Protein AF-A0A6P6K2C7-F1 (afdb_monomer_lite)

Organism: Carassius auratus (NCBI:txid7957)

Foldseek 3Di:
DDKDKFWWWKAWPVRFTWAWDDPDPADIFTFGHPDPDDGGTWIWMFDQDPVGTWTFTWDQDPQKTWTFFADPVQFTHIDIHHHPPDDDPPNDDQRRIWDWADPPDDHQFTWTARSVDGLWTWDQPVPGRTIGIHNDGDRTIHIGTPPPPPPDDDDDDDDDDDDDDDDDDDDDDDDDDDDDDDDDDDDDDDDDDDDDDDDDDDDDDDDDDD

InterPro domains:
  IPR008996 Cytokine IL1/FGF [SSF50353] (9-137)

pLDDT: mean 72.02, std 23.05, range [29.41, 95.44]

Secondary structure (DSSP, 8-state):
-EEEEEEEEEEETTSPEEEEEESSSS-EEEEEE--SS-PPPEEEEEEEETTEEEEEEEEEETTEEEEEEE-TTS-EEEEEE-TTPPP-TTS--GGG-EEE--SSSSTT-B-EEESSSTT-EEEEETTTTEEEEES-----EEEEETTS-----S----S------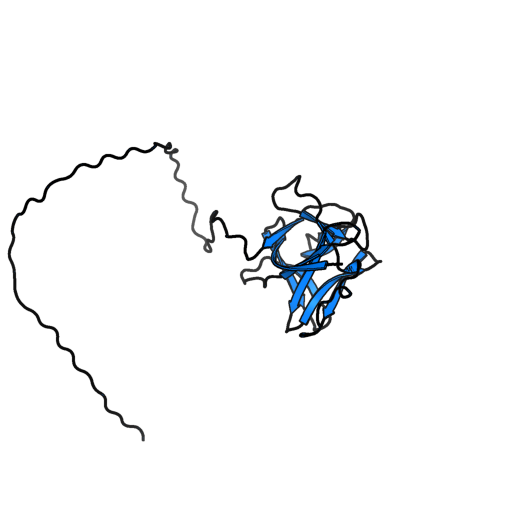---------------------------------------------

Radius of gyration: 29.38 Å; chains: 1; bounding box: 61×67×80 Å

Sequence (210 aa):
MTFYFKWAYLSTTDQKYLSLQSKTSKNHQLVATNTQDPTPPVKVYHIKHEVGECLAFGFEVKRKQVFPVVTPDEEVTFKVLEQGEPITKGTFDETFLFKQGEKKIFGDYLSLESVAIPKRYLCVKKREFNMIITEEQTPEFKICYSDEKKVEEGQFLCGPAKIQENETIPFRKISSRRRKLKRRCSCYEGLVALRKPLRYYNRKTQRMKM

Structure (mmCIF, N/CA/C/O backbone):
data_AF-A0A6P6K2C7-F1
#
_entry.id   AF-A0A6P6K2C7-F1
#
loop_
_atom_site.group_PDB
_atom_site.id
_atom_site.type_symbol
_atom_site.label_atom_id
_atom_site.label_alt_id
_atom_site.label_comp_id
_atom_site.label_asym_id
_atom_site.label_entity_id
_atom_site.label_seq_id
_atom_site.pdbx_PDB_ins_code
_atom_site.Cartn_x
_atom_site.Cartn_y
_atom_site.Cartn_z
_atom_site.occupancy
_atom_site.B_iso_or_equiv
_atom_site.auth_seq_id
_atom_site.auth_comp_id
_atom_site.auth_asym_id
_atom_site.auth_atom_id
_atom_site.pdbx_PDB_model_num
ATOM 1 N N . MET A 1 1 ? -14.473 -8.360 -5.979 1.00 72.62 1 MET A N 1
ATOM 2 C CA . MET A 1 1 ? -13.264 -8.173 -5.150 1.00 72.62 1 MET A CA 1
ATOM 3 C C . MET A 1 1 ? -13.256 -9.127 -3.955 1.00 72.62 1 MET A C 1
ATOM 5 O O . MET A 1 1 ? -14.271 -9.259 -3.274 1.00 72.62 1 MET A O 1
ATOM 9 N N . THR A 1 2 ? -12.146 -9.821 -3.716 1.00 85.31 2 THR A N 1
ATOM 10 C CA . THR A 1 2 ? -11.902 -10.656 -2.521 1.00 85.31 2 THR A CA 1
ATOM 11 C C . THR A 1 2 ? -10.556 -10.270 -1.936 1.00 85.31 2 THR A C 1
ATOM 13 O O . THR A 1 2 ? -9.633 -10.009 -2.709 1.00 85.31 2 THR A O 1
ATOM 16 N N . PHE A 1 3 ? -10.431 -10.270 -0.612 1.00 90.69 3 PHE A N 1
ATOM 17 C CA . PHE A 1 3 ? -9.173 -9.940 0.041 1.00 90.69 3 PHE A CA 1
ATOM 18 C C . PHE A 1 3 ? -8.952 -10.756 1.311 1.00 90.69 3 PHE A C 1
ATOM 20 O O . PHE A 1 3 ? -9.897 -11.254 1.922 1.00 90.69 3 PHE A O 1
ATOM 27 N N . TYR A 1 4 ? -7.689 -10.864 1.700 1.00 92.75 4 TYR A N 1
ATOM 28 C CA . TYR A 1 4 ? -7.247 -11.299 3.021 1.00 92.75 4 TYR A CA 1
ATOM 29 C C . TYR A 1 4 ? -6.108 -10.378 3.461 1.00 92.75 4 TYR A C 1
ATOM 31 O O . TYR A 1 4 ? -5.563 -9.644 2.638 1.00 92.75 4 TYR A O 1
ATOM 39 N N . PHE A 1 5 ? -5.730 -10.402 4.736 1.00 92.94 5 PHE A N 1
ATOM 40 C CA . PHE A 1 5 ? -4.567 -9.649 5.198 1.00 92.94 5 PHE A CA 1
ATOM 41 C C . PHE A 1 5 ? -3.588 -10.527 5.961 1.00 92.94 5 PHE A C 1
ATOM 43 O O . PHE A 1 5 ? -3.966 -11.550 6.534 1.00 92.94 5 PHE A O 1
ATOM 50 N N . LYS A 1 6 ? -2.327 -10.100 5.960 1.00 94.62 6 LYS A N 1
ATOM 51 C CA . LYS A 1 6 ? -1.257 -10.647 6.793 1.00 94.62 6 LYS A CA 1
ATOM 52 C C . LYS A 1 6 ? -0.521 -9.513 7.485 1.00 94.62 6 LYS A C 1
ATOM 54 O O . LYS A 1 6 ? -0.477 -8.393 6.978 1.00 94.62 6 LYS A O 1
ATOM 59 N N . TRP A 1 7 ? 0.059 -9.808 8.637 1.00 93.94 7 TRP A N 1
ATOM 60 C CA . TRP A 1 7 ? 0.968 -8.883 9.297 1.00 93.94 7 TRP A CA 1
ATOM 61 C C . TRP A 1 7 ? 2.350 -8.990 8.662 1.00 93.94 7 TRP A C 1
ATOM 63 O O . TRP A 1 7 ? 2.842 -10.091 8.404 1.00 93.94 7 TRP A O 1
ATOM 73 N N . ALA A 1 8 ? 2.970 -7.848 8.394 1.00 92.81 8 ALA A N 1
ATOM 74 C CA . ALA A 1 8 ? 4.304 -7.799 7.822 1.00 92.81 8 ALA A CA 1
ATOM 75 C C . ALA A 1 8 ? 5.087 -6.582 8.306 1.00 92.81 8 ALA A C 1
ATOM 77 O O . ALA A 1 8 ? 4.520 -5.570 8.715 1.00 92.81 8 ALA A O 1
ATOM 78 N N . TYR A 1 9 ? 6.404 -6.673 8.198 1.00 91.06 9 TYR A N 1
ATOM 79 C CA . TYR A 1 9 ? 7.299 -5.532 8.290 1.00 91.06 9 TYR A CA 1
ATOM 80 C C . TYR A 1 9 ? 7.657 -5.080 6.880 1.00 91.06 9 TYR A C 1
ATOM 82 O O . TYR A 1 9 ? 7.981 -5.901 6.022 1.00 91.06 9 TYR A O 1
ATOM 90 N N . LEU A 1 10 ? 7.591 -3.774 6.650 1.00 89.75 10 LEU A N 1
ATOM 91 C CA . LEU A 1 10 ? 7.986 -3.160 5.391 1.00 89.75 10 LEU A CA 1
ATOM 92 C C . LEU A 1 10 ? 9.340 -2.493 5.600 1.00 89.75 10 LEU A C 1
ATOM 94 O O . LEU A 1 10 ? 9.449 -1.600 6.441 1.00 89.75 10 LEU A O 1
ATOM 98 N N . SER A 1 11 ? 10.353 -2.917 4.852 1.00 89.50 11 SER A N 1
ATOM 99 C CA . SER A 1 11 ? 11.692 -2.325 4.904 1.00 89.50 11 SER A CA 1
ATOM 100 C C . SER A 1 11 ? 12.138 -1.809 3.544 1.00 89.50 11 SER A C 1
ATOM 102 O O . SER A 1 11 ? 11.702 -2.328 2.521 1.00 89.50 11 SER A O 1
ATOM 104 N N . THR A 1 12 ? 13.032 -0.828 3.521 1.00 89.44 12 THR A N 1
ATOM 105 C CA . THR A 1 12 ? 13.645 -0.303 2.300 1.00 89.44 12 THR A CA 1
ATOM 106 C C . THR A 1 12 ? 14.977 -0.995 1.990 1.00 89.44 12 THR A C 1
ATOM 108 O O . THR A 1 12 ? 15.513 -1.735 2.823 1.00 89.44 12 THR A O 1
ATOM 111 N N . THR A 1 13 ? 15.554 -0.744 0.812 1.00 86.69 13 THR A N 1
ATOM 112 C CA . THR A 1 13 ? 16.911 -1.201 0.437 1.00 86.69 13 THR A CA 1
ATOM 113 C C . THR A 1 13 ? 17.986 -0.748 1.420 1.00 86.69 13 THR A C 1
ATOM 115 O O . THR A 1 13 ? 18.934 -1.483 1.681 1.00 86.69 13 THR A O 1
ATOM 118 N N . ASP A 1 14 ? 17.789 0.412 2.045 1.00 85.38 14 ASP A N 1
ATOM 119 C CA . ASP A 1 14 ? 18.689 0.983 3.053 1.00 85.38 14 ASP A CA 1
ATOM 120 C C . ASP A 1 14 ? 18.444 0.411 4.465 1.00 85.38 14 ASP A C 1
ATOM 122 O O . ASP A 1 14 ? 18.874 0.999 5.457 1.00 85.38 14 ASP A O 1
ATOM 126 N N . GLN A 1 15 ? 17.710 -0.705 4.571 1.00 84.94 15 GLN A N 1
ATOM 127 C CA . GLN A 1 15 ? 17.357 -1.392 5.822 1.00 84.94 15 GLN A CA 1
ATOM 128 C C . GLN A 1 15 ? 16.554 -0.532 6.813 1.00 84.94 15 GLN A C 1
ATOM 130 O O . GLN A 1 15 ? 16.537 -0.800 8.014 1.00 84.94 15 GLN A O 1
ATOM 135 N N . LYS A 1 16 ? 15.854 0.493 6.319 1.00 87.75 16 LYS A N 1
ATOM 136 C CA . LYS A 1 16 ? 14.947 1.315 7.131 1.00 87.75 16 LYS A CA 1
ATOM 137 C C . LYS A 1 16 ? 13.556 0.723 7.105 1.00 87.75 16 LYS A C 1
ATOM 139 O O . LYS A 1 16 ? 13.136 0.210 6.074 1.00 87.75 16 LYS A O 1
ATOM 144 N N . TYR A 1 17 ? 12.822 0.836 8.200 1.00 89.06 17 TYR A N 1
ATOM 145 C CA . TYR A 1 17 ? 11.446 0.362 8.258 1.00 89.06 17 TYR A CA 1
ATOM 146 C C . TYR A 1 17 ? 10.473 1.493 7.950 1.00 89.06 17 TYR A C 1
ATOM 148 O O . TYR A 1 17 ? 10.684 2.647 8.332 1.00 89.06 17 TYR A O 1
ATOM 156 N N . LEU A 1 18 ? 9.394 1.165 7.245 1.00 88.00 18 LEU A N 1
ATOM 157 C CA . LEU A 1 18 ? 8.317 2.111 7.003 1.00 88.00 18 LEU A CA 1
ATOM 158 C C . LEU A 1 18 ? 7.489 2.234 8.274 1.00 88.00 18 LEU A C 1
ATOM 160 O O . LEU A 1 18 ? 7.017 1.247 8.838 1.00 88.00 18 LEU A O 1
ATOM 164 N N . SER A 1 19 ? 7.276 3.471 8.689 1.00 87.00 19 SER A N 1
ATOM 165 C CA . SER A 1 19 ? 6.533 3.805 9.894 1.00 87.00 19 SER A CA 1
ATOM 166 C C . SER A 1 19 ? 5.631 4.997 9.625 1.00 87.00 19 SER A C 1
ATOM 168 O O . SER A 1 19 ? 5.986 5.903 8.867 1.00 87.00 19 SER A O 1
ATOM 170 N N . LEU A 1 20 ? 4.457 5.006 10.250 1.00 86.94 20 LEU A N 1
ATOM 171 C CA . LEU A 1 20 ? 3.577 6.160 10.185 1.00 86.94 20 LEU A CA 1
ATOM 172 C C . LEU A 1 20 ? 3.928 7.134 11.310 1.00 86.94 20 LEU A C 1
ATOM 174 O O . LEU A 1 20 ? 3.646 6.878 12.482 1.00 86.94 20 LEU A O 1
ATOM 178 N N . GLN A 1 21 ? 4.504 8.278 10.956 1.00 85.00 21 GLN A N 1
ATOM 179 C CA . GLN A 1 21 ? 4.708 9.371 11.892 1.00 85.00 21 GLN A CA 1
ATOM 180 C C . GLN A 1 21 ? 3.454 10.245 11.918 1.00 85.00 21 GLN A C 1
ATOM 182 O O . GLN A 1 21 ? 3.026 10.792 10.906 1.00 85.00 21 GLN A O 1
ATOM 187 N N . SER A 1 22 ? 2.845 10.382 13.093 1.00 79.00 22 SER A N 1
ATOM 188 C CA . SER A 1 22 ? 1.657 11.220 13.276 1.00 79.00 22 SER A CA 1
ATOM 189 C C . SER A 1 22 ? 2.031 12.443 14.100 1.00 79.00 22 SER A C 1
ATOM 191 O O . SER A 1 22 ? 2.309 12.314 15.292 1.00 79.00 22 SER A O 1
ATOM 193 N N . LYS A 1 23 ? 2.047 13.627 13.477 1.00 72.94 23 LYS A N 1
ATOM 194 C CA . LYS A 1 23 ? 2.292 14.893 14.196 1.00 72.94 23 LYS A CA 1
ATOM 195 C C . LYS A 1 23 ? 1.030 15.359 14.924 1.00 72.94 23 LYS A C 1
ATOM 197 O O . LYS A 1 23 ? 1.106 15.886 16.028 1.00 72.94 23 LYS A O 1
ATOM 202 N N . THR A 1 24 ? -0.137 15.118 14.328 1.00 68.56 24 THR A N 1
ATOM 203 C CA . THR A 1 24 ? -1.460 15.372 14.920 1.00 68.56 24 THR A CA 1
ATOM 204 C C . THR A 1 24 ? -2.400 14.202 14.615 1.00 68.56 24 THR A C 1
ATOM 206 O O . THR A 1 24 ? -2.018 13.259 13.928 1.00 68.56 24 THR A O 1
ATOM 209 N N . SER A 1 25 ? -3.637 14.235 15.122 1.00 66.88 25 SER A N 1
ATOM 210 C CA . SER A 1 25 ? -4.650 13.204 14.833 1.00 66.88 25 SER A CA 1
ATOM 211 C C . SER A 1 25 ? -5.120 13.170 13.375 1.00 66.88 25 SER A C 1
ATOM 213 O O . SER A 1 25 ? -5.821 12.233 13.009 1.00 66.88 25 SER A O 1
ATOM 215 N N . LYS A 1 26 ? -4.777 14.190 12.579 1.00 67.88 26 LYS A N 1
ATOM 216 C CA . LYS A 1 26 ? -5.159 14.319 11.165 1.00 67.88 26 LYS A CA 1
ATOM 217 C C . LYS A 1 26 ? -3.955 14.353 10.222 1.00 67.88 26 LYS A C 1
ATOM 219 O O . LYS A 1 26 ? -4.109 14.064 9.043 1.00 67.88 26 LYS A O 1
ATOM 224 N N . ASN A 1 27 ? -2.767 14.679 10.734 1.00 79.62 27 ASN A N 1
ATOM 225 C CA . ASN A 1 27 ? -1.559 14.797 9.924 1.00 79.62 27 ASN A CA 1
ATOM 226 C C . ASN A 1 27 ? -0.687 13.569 10.138 1.00 79.62 27 ASN A C 1
ATOM 228 O O . ASN A 1 27 ? 0.093 13.488 11.098 1.00 79.62 27 ASN A O 1
ATOM 232 N N . HIS A 1 28 ? -0.848 12.632 9.215 1.00 84.69 28 HIS A N 1
ATOM 233 C CA . HIS A 1 28 ? -0.034 11.439 9.100 1.00 84.69 28 HIS A CA 1
ATOM 234 C C . HIS A 1 28 ? 1.006 11.638 8.000 1.00 84.69 28 HIS A C 1
ATOM 236 O O . HIS A 1 28 ? 0.758 12.323 7.011 1.00 84.69 28 HIS A O 1
ATOM 242 N N . GLN A 1 29 ? 2.181 11.059 8.200 1.00 86.00 29 GLN A N 1
ATOM 243 C CA . GLN A 1 29 ? 3.262 11.055 7.232 1.00 86.00 29 GLN A CA 1
ATOM 244 C C . GLN A 1 29 ? 3.900 9.673 7.243 1.00 86.00 29 GLN A C 1
ATOM 246 O O . GLN A 1 29 ? 4.209 9.135 8.308 1.00 86.00 29 GLN A O 1
ATOM 251 N N . LEU A 1 30 ? 4.080 9.083 6.065 1.00 85.25 30 LEU A N 1
ATOM 252 C CA . LEU A 1 30 ? 4.752 7.798 5.929 1.00 85.25 30 LEU A CA 1
ATOM 253 C C . LEU A 1 30 ? 6.248 8.059 5.755 1.00 85.25 30 LEU A C 1
ATOM 255 O O . LEU A 1 30 ? 6.650 8.759 4.822 1.00 85.25 30 LEU A O 1
ATOM 259 N N . VAL A 1 31 ? 7.047 7.537 6.687 1.00 86.25 31 VAL A N 1
ATOM 260 C CA . VAL A 1 31 ? 8.479 7.834 6.799 1.00 86.25 31 VAL A CA 1
ATOM 261 C C . VAL A 1 31 ? 9.276 6.539 6.911 1.00 86.25 31 VAL A C 1
ATOM 263 O O . VAL A 1 31 ? 8.896 5.630 7.657 1.00 86.25 31 VAL A O 1
ATOM 266 N N . ALA A 1 32 ? 10.401 6.468 6.203 1.00 85.44 32 ALA A N 1
ATOM 267 C CA . ALA A 1 32 ? 11.387 5.406 6.366 1.00 85.44 32 ALA A CA 1
ATOM 268 C C . ALA A 1 32 ? 12.348 5.762 7.510 1.00 85.44 32 ALA A C 1
ATOM 270 O O . ALA A 1 32 ? 13.182 6.661 7.384 1.00 85.44 32 ALA A O 1
ATOM 271 N N . THR A 1 33 ? 12.241 5.069 8.640 1.00 83.06 33 THR A N 1
ATOM 272 C CA . THR A 1 33 ? 13.025 5.374 9.841 1.00 83.06 33 THR A CA 1
ATOM 273 C C . THR A 1 33 ? 14.002 4.254 10.172 1.00 83.06 33 THR A C 1
ATOM 275 O O . THR A 1 33 ? 13.776 3.077 9.891 1.00 83.06 33 THR A O 1
ATOM 278 N N . ASN A 1 34 ? 15.139 4.643 10.746 1.00 75.00 34 ASN A N 1
ATOM 279 C CA . ASN A 1 34 ? 16.117 3.716 11.294 1.00 75.00 34 ASN A CA 1
ATOM 280 C C . ASN A 1 34 ? 15.822 3.596 12.794 1.00 75.00 34 ASN A C 1
ATOM 282 O O . ASN A 1 34 ? 16.355 4.358 13.599 1.00 75.00 34 ASN A O 1
ATOM 286 N N . THR A 1 35 ? 14.847 2.769 13.164 1.00 64.50 35 THR A N 1
ATOM 287 C CA . THR A 1 35 ? 14.403 2.662 14.559 1.00 64.50 35 THR A CA 1
ATOM 288 C C . THR A 1 35 ? 15.202 1.609 15.317 1.00 64.50 35 THR A C 1
ATOM 290 O O . THR A 1 35 ? 15.313 0.468 14.878 1.00 64.50 35 THR A O 1
ATOM 293 N N . GLN A 1 36 ? 15.722 1.995 16.488 1.00 56.62 36 GLN A N 1
ATOM 294 C CA . GLN A 1 36 ? 16.190 1.057 17.519 1.00 56.62 36 GLN A CA 1
ATOM 295 C C . GLN A 1 36 ? 15.011 0.360 18.218 1.00 56.62 36 GLN A C 1
ATOM 297 O O . GLN A 1 36 ? 15.151 -0.765 18.691 1.00 56.62 36 GLN A O 1
ATOM 302 N N . ASP A 1 37 ? 13.846 1.014 18.241 1.00 58.38 37 ASP A N 1
ATOM 303 C CA . ASP A 1 37 ? 12.597 0.467 18.762 1.00 58.38 37 ASP A CA 1
ATOM 304 C C . ASP A 1 37 ? 11.881 -0.415 17.728 1.00 58.38 37 ASP A C 1
ATOM 306 O O . ASP A 1 37 ? 11.985 -0.177 16.518 1.00 58.38 37 ASP A O 1
ATOM 310 N N . PRO A 1 38 ? 11.106 -1.420 18.173 1.00 63.19 38 PRO A N 1
ATOM 311 C CA . PRO A 1 38 ? 10.348 -2.267 17.267 1.00 63.19 38 PRO A CA 1
ATOM 312 C C . PRO A 1 38 ? 9.270 -1.444 16.550 1.00 63.19 38 PRO A C 1
ATOM 314 O O . PRO A 1 38 ? 8.285 -1.018 17.154 1.00 63.19 38 PRO A O 1
ATOM 317 N N . THR A 1 39 ? 9.439 -1.240 15.241 1.00 76.25 39 THR A N 1
ATOM 318 C CA . THR A 1 39 ? 8.384 -0.691 14.381 1.00 76.25 39 THR A CA 1
ATOM 319 C C . THR A 1 39 ? 7.156 -1.600 14.477 1.00 76.25 39 THR A C 1
ATOM 321 O O . THR A 1 39 ? 7.310 -2.816 14.357 1.00 76.25 39 THR A O 1
ATOM 324 N N . PRO A 1 40 ? 5.938 -1.081 14.701 1.00 85.50 40 PRO A N 1
ATOM 325 C CA . PRO A 1 40 ? 4.752 -1.927 14.696 1.00 85.50 40 PRO A CA 1
ATOM 326 C C . PRO A 1 40 ? 4.561 -2.562 13.307 1.00 85.50 40 PRO A C 1
ATOM 328 O O . PRO A 1 40 ? 4.800 -1.894 12.297 1.00 85.50 40 PRO A O 1
ATOM 331 N N . PRO A 1 41 ? 4.137 -3.836 13.231 1.00 90.19 41 PRO A N 1
ATOM 332 C CA . PRO A 1 41 ? 3.866 -4.474 11.953 1.00 90.19 41 PRO A CA 1
ATOM 333 C C . PRO A 1 41 ? 2.688 -3.790 11.250 1.00 90.19 41 PRO A C 1
ATOM 335 O O . PRO A 1 41 ? 1.772 -3.252 11.875 1.00 90.19 41 PRO A O 1
ATOM 338 N N . VAL A 1 42 ? 2.707 -3.847 9.926 1.00 92.19 42 VAL A N 1
ATOM 339 C CA . VAL A 1 42 ? 1.694 -3.286 9.033 1.00 92.19 42 VAL A CA 1
ATOM 340 C C . VAL A 1 42 ? 0.759 -4.405 8.585 1.00 92.19 42 VAL A C 1
ATOM 342 O O . VAL A 1 42 ? 1.201 -5.527 8.322 1.00 92.19 42 VAL A O 1
ATOM 345 N N . LYS A 1 43 ? -0.540 -4.115 8.469 1.00 93.81 43 LYS A N 1
ATOM 346 C CA . LYS A 1 43 ? -1.484 -5.025 7.810 1.00 93.81 43 LYS A CA 1
ATOM 347 C C . LYS A 1 43 ? -1.333 -4.878 6.303 1.00 93.81 43 LYS A C 1
ATOM 349 O O . LYS A 1 43 ? -1.650 -3.827 5.752 1.00 93.81 43 LYS A O 1
ATOM 354 N N . VAL A 1 44 ? -0.873 -5.929 5.640 1.00 95.00 44 VAL A N 1
ATOM 355 C CA . VAL A 1 44 ? -0.798 -6.001 4.180 1.00 95.00 44 VAL A CA 1
ATOM 356 C C . VAL A 1 44 ? -2.029 -6.743 3.686 1.00 95.00 44 VAL A C 1
ATOM 358 O O . VAL A 1 44 ? -2.175 -7.945 3.919 1.00 95.00 44 VAL A O 1
ATOM 361 N N . TYR A 1 45 ? -2.935 -6.016 3.042 1.00 94.94 45 TYR A N 1
ATOM 362 C CA . TYR A 1 45 ? -4.136 -6.564 2.426 1.00 94.94 45 TYR A CA 1
ATOM 363 C C . TYR A 1 45 ? -3.800 -7.022 1.012 1.00 94.94 45 TYR A C 1
ATOM 365 O O . TYR A 1 45 ? -3.416 -6.212 0.177 1.00 94.94 45 TYR A O 1
ATOM 373 N N . HIS A 1 46 ? -3.973 -8.311 0.743 1.00 94.38 46 HIS A N 1
ATOM 374 C CA . HIS A 1 46 ? -3.877 -8.884 -0.593 1.00 94.38 46 HIS A CA 1
ATOM 375 C C . HIS A 1 46 ? -5.256 -8.873 -1.233 1.00 94.38 46 HIS A C 1
ATOM 377 O O . HIS A 1 46 ? -6.180 -9.518 -0.731 1.00 94.38 46 HIS A O 1
ATOM 383 N N . ILE A 1 47 ? -5.396 -8.141 -2.332 1.00 93.81 47 ILE A N 1
ATOM 384 C CA . ILE A 1 47 ? -6.676 -7.840 -2.965 1.00 93.81 47 ILE A CA 1
ATOM 385 C C . ILE A 1 47 ? -6.641 -8.358 -4.402 1.00 93.81 47 ILE A C 1
ATOM 387 O O . ILE A 1 47 ? -5.769 -7.990 -5.186 1.00 93.81 47 ILE A O 1
ATOM 391 N N . LYS A 1 48 ? -7.610 -9.208 -4.763 1.00 92.00 48 LYS A N 1
ATOM 392 C CA . LYS A 1 48 ? -7.837 -9.595 -6.163 1.00 92.00 48 LYS A CA 1
ATOM 393 C C . LYS A 1 48 ? -8.666 -8.513 -6.851 1.00 92.00 48 LYS A C 1
ATOM 395 O O . LYS A 1 48 ? -9.872 -8.411 -6.580 1.00 92.00 48 LYS A O 1
ATOM 400 N N . HIS A 1 49 ? -8.009 -7.729 -7.698 1.00 90.00 49 HIS A N 1
ATOM 401 C CA . HIS A 1 49 ? -8.594 -6.672 -8.518 1.00 90.00 49 HIS A CA 1
ATOM 402 C C . HIS A 1 49 ? -8.638 -7.100 -9.994 1.00 90.00 49 HIS A C 1
ATOM 404 O O . HIS A 1 49 ? -7.991 -8.070 -10.387 1.00 90.00 49 HIS A O 1
ATOM 410 N N . GLU A 1 50 ? -9.390 -6.380 -10.827 1.00 88.81 50 GLU A N 1
ATOM 411 C CA . GLU A 1 50 ? -9.506 -6.667 -12.269 1.00 88.81 50 GLU A CA 1
ATOM 412 C C . GLU A 1 50 ? -8.152 -6.590 -12.986 1.00 88.81 50 GLU A C 1
ATOM 414 O O . GLU A 1 50 ? -7.875 -7.336 -13.919 1.00 88.81 50 GLU A O 1
ATOM 419 N N . VAL A 1 51 ? -7.270 -5.730 -12.476 1.00 85.81 51 VAL A N 1
ATOM 420 C CA . VAL A 1 51 ? -5.913 -5.502 -12.985 1.00 85.81 51 VAL A CA 1
ATOM 421 C C . VAL A 1 51 ? -4.872 -6.498 -12.456 1.00 85.81 51 VAL A C 1
ATOM 423 O O . VAL A 1 51 ? -3.690 -6.351 -12.770 1.00 85.81 51 VAL A O 1
ATOM 426 N N . GLY A 1 52 ? -5.283 -7.472 -11.635 1.00 88.81 52 GLY A N 1
ATOM 427 C CA . GLY A 1 52 ? -4.417 -8.491 -11.037 1.00 88.81 52 GLY A CA 1
ATOM 428 C C . GLY A 1 52 ? -4.395 -8.481 -9.504 1.00 88.81 52 GLY A C 1
ATOM 429 O O . GLY A 1 52 ?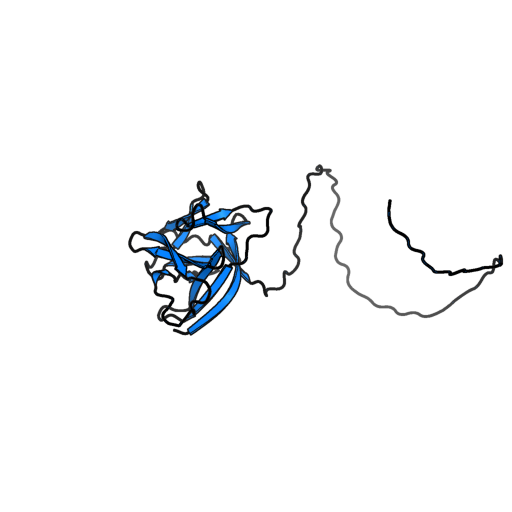 -5.311 -7.993 -8.839 1.00 88.81 52 GLY A O 1
ATOM 430 N N . GLU A 1 53 ? -3.342 -9.066 -8.931 1.00 91.19 53 GLU A N 1
ATOM 431 C CA . GLU A 1 53 ? -3.111 -9.052 -7.483 1.00 91.19 53 GLU A CA 1
ATOM 432 C C . GLU A 1 53 ? -2.538 -7.700 -7.048 1.00 91.19 53 GLU A C 1
ATOM 434 O O . GLU A 1 53 ? -1.529 -7.228 -7.573 1.00 91.19 53 GLU A O 1
ATOM 439 N N . CYS A 1 54 ? -3.203 -7.063 -6.089 1.00 94.12 54 CYS A N 1
ATOM 440 C CA . CYS A 1 54 ? -2.839 -5.755 -5.560 1.00 94.12 54 CYS A CA 1
ATOM 441 C C . CYS A 1 54 ? -2.648 -5.820 -4.045 1.00 94.12 54 CYS A C 1
ATOM 443 O O . CYS A 1 54 ? -3.188 -6.695 -3.362 1.00 94.12 54 CYS A O 1
ATOM 445 N N . LEU A 1 55 ? -1.894 -4.858 -3.527 1.00 95.38 55 LEU A N 1
ATOM 446 C CA . LEU A 1 55 ? -1.613 -4.682 -2.114 1.00 95.38 55 LEU A CA 1
ATOM 447 C C . LEU A 1 55 ? -2.216 -3.367 -1.625 1.00 95.38 55 LEU A C 1
ATOM 449 O O . LEU A 1 55 ? -2.132 -2.355 -2.315 1.00 95.38 55 LEU A O 1
ATOM 453 N N . ALA A 1 56 ? -2.770 -3.373 -0.418 1.00 95.44 56 ALA A N 1
ATOM 454 C CA . ALA A 1 56 ? -3.053 -2.161 0.345 1.00 95.44 56 ALA A CA 1
ATOM 455 C C . ALA A 1 56 ? -2.415 -2.270 1.733 1.00 95.44 56 ALA A C 1
ATOM 457 O O . ALA A 1 56 ? -2.300 -3.364 2.294 1.00 95.44 56 ALA A O 1
ATOM 458 N N . PHE A 1 57 ? -2.005 -1.138 2.301 1.00 94.94 57 PHE A N 1
ATOM 459 C CA . PHE A 1 57 ? -1.254 -1.094 3.556 1.00 94.94 57 PHE A CA 1
ATOM 460 C C . PHE A 1 57 ? -2.071 -0.407 4.649 1.00 94.94 57 PHE A C 1
ATOM 462 O O . PHE A 1 57 ? -2.479 0.737 4.492 1.00 94.94 57 PHE A O 1
ATOM 469 N N . GLY A 1 58 ? -2.313 -1.093 5.763 1.00 93.69 58 GLY A N 1
ATOM 470 C CA . GLY A 1 58 ? -3.016 -0.544 6.922 1.00 93.69 58 GLY A CA 1
ATOM 471 C C . GLY A 1 58 ? -2.090 -0.395 8.123 1.00 93.69 58 GLY A C 1
ATOM 472 O O . GLY A 1 58 ? -1.569 -1.388 8.637 1.00 93.69 58 GLY A O 1
ATOM 473 N N . PHE A 1 59 ? -1.927 0.839 8.594 1.00 91.69 59 PHE A N 1
ATOM 474 C CA . PHE A 1 59 ? -1.143 1.185 9.778 1.00 91.69 59 PHE A CA 1
ATOM 475 C C . PHE A 1 59 ? -2.069 1.391 10.974 1.00 91.69 59 PHE A C 1
ATOM 477 O O . PHE A 1 59 ? -3.035 2.147 10.894 1.00 91.69 59 PHE A O 1
ATOM 484 N N . GLU A 1 60 ? -1.780 0.743 12.099 1.00 89.12 60 GLU A N 1
ATOM 485 C CA . GLU A 1 60 ? -2.573 0.914 13.316 1.00 89.12 60 GLU A CA 1
ATOM 486 C C . GLU A 1 60 ? -2.009 2.053 14.175 1.00 89.12 60 GLU A C 1
ATOM 488 O O . GLU A 1 60 ? -0.878 1.983 14.657 1.00 89.12 60 GLU A O 1
ATOM 493 N N . VAL A 1 61 ? -2.794 3.117 14.374 1.00 86.31 61 VAL A N 1
ATOM 494 C CA . VAL A 1 61 ? -2.386 4.303 15.144 1.00 86.31 61 VAL A CA 1
ATOM 495 C C . VAL A 1 61 ? -3.483 4.714 16.110 1.00 86.31 61 VAL A C 1
ATOM 497 O O . VAL A 1 61 ? -4.571 5.100 15.698 1.00 86.31 61 VAL A O 1
ATOM 500 N N . LYS A 1 62 ? -3.188 4.677 17.418 1.00 84.06 62 LYS A N 1
ATOM 501 C CA . LYS A 1 62 ? -4.117 5.081 18.495 1.00 84.06 62 LYS A CA 1
ATOM 502 C C . LYS A 1 62 ? -5.527 4.501 18.299 1.00 84.06 62 LYS A C 1
ATOM 504 O O . LYS A 1 62 ? -6.507 5.233 18.393 1.00 84.06 62 LYS A O 1
ATOM 509 N N . ARG A 1 63 ? -5.601 3.190 18.030 1.00 83.12 63 ARG A N 1
ATOM 510 C CA . ARG A 1 63 ? -6.826 2.420 17.740 1.00 83.12 63 ARG A CA 1
ATOM 511 C C . ARG A 1 63 ? -7.484 2.685 16.381 1.00 83.12 63 ARG A C 1
ATOM 513 O O . ARG A 1 63 ? -8.461 2.028 16.065 1.00 83.12 63 ARG A O 1
ATOM 520 N N . LYS A 1 64 ? -6.953 3.568 15.545 1.00 88.44 64 LYS A N 1
ATOM 521 C CA . LYS A 1 64 ? -7.454 3.797 14.184 1.00 88.44 64 LYS A CA 1
ATOM 522 C C . LYS A 1 64 ? -6.638 3.014 13.171 1.00 88.44 64 LYS A C 1
ATOM 524 O O . LYS A 1 64 ? -5.470 2.711 13.422 1.00 88.44 64 LYS A O 1
ATOM 529 N N . GLN A 1 65 ? -7.235 2.724 12.022 1.00 90.12 65 GLN A N 1
ATOM 530 C CA . GLN A 1 65 ? -6.500 2.226 10.866 1.00 90.12 65 GLN A CA 1
ATOM 531 C C . GLN A 1 65 ? -6.274 3.365 9.885 1.00 90.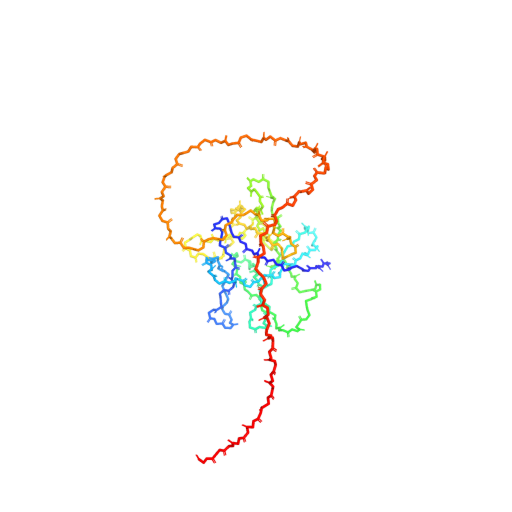12 65 GLN A C 1
ATOM 533 O O . GLN A 1 65 ? -7.217 4.022 9.457 1.00 90.12 65 GLN A O 1
ATOM 538 N N . VAL A 1 66 ? -5.017 3.600 9.543 1.00 91.88 66 VAL A N 1
ATOM 539 C CA . VAL A 1 66 ? -4.616 4.644 8.610 1.00 91.88 66 VAL A CA 1
ATOM 540 C C . VAL A 1 66 ? -4.056 3.990 7.362 1.00 91.88 66 VAL A C 1
ATOM 542 O O . VAL A 1 66 ? -3.167 3.141 7.442 1.00 91.88 66 VAL A O 1
ATOM 545 N N . PHE A 1 67 ? -4.576 4.397 6.214 1.00 93.19 67 PHE A N 1
ATOM 546 C CA . PHE A 1 67 ? -4.216 3.856 4.916 1.00 93.19 67 PHE A CA 1
ATOM 547 C C . PHE A 1 67 ? -3.589 4.956 4.069 1.00 93.19 67 PHE A C 1
ATOM 549 O O . PHE A 1 67 ? -4.217 6.008 3.919 1.00 93.19 67 PHE A O 1
ATOM 556 N N . PRO A 1 68 ? -2.388 4.745 3.510 1.00 92.81 68 PRO A N 1
ATOM 557 C CA . PRO A 1 68 ? -1.876 5.620 2.477 1.00 92.81 68 PRO A CA 1
ATOM 558 C C . PRO A 1 68 ? -2.747 5.466 1.227 1.00 92.81 68 PRO A C 1
ATOM 560 O O . PRO A 1 68 ? -3.099 4.346 0.849 1.00 92.81 68 PRO A O 1
ATOM 563 N N . VAL A 1 69 ? -3.081 6.587 0.598 1.00 94.12 69 VAL A N 1
ATOM 564 C CA . VAL A 1 69 ? -3.804 6.624 -0.673 1.00 94.12 69 VAL A CA 1
ATOM 565 C C . VAL A 1 69 ? -3.143 7.594 -1.637 1.00 94.12 69 VAL A C 1
ATOM 567 O O . VAL A 1 69 ? -2.609 8.621 -1.219 1.00 94.12 69 VAL A O 1
ATOM 570 N N . VAL A 1 70 ? -3.185 7.265 -2.923 1.00 93.56 70 VAL A N 1
ATOM 571 C CA . VAL A 1 70 ? -2.640 8.101 -3.995 1.00 93.56 70 VAL A CA 1
ATOM 572 C C . VAL A 1 70 ? -3.745 8.992 -4.548 1.00 93.56 70 VAL A C 1
ATOM 574 O O . VAL A 1 70 ? -4.782 8.496 -4.992 1.00 93.56 70 VAL A O 1
ATOM 577 N N . THR A 1 71 ? -3.542 10.305 -4.492 1.00 91.44 71 THR A N 1
ATOM 578 C CA . THR A 1 71 ? -4.463 11.285 -5.083 1.00 91.44 71 THR A CA 1
ATOM 579 C C . THR A 1 71 ? -4.181 11.464 -6.576 1.00 91.44 71 THR A C 1
ATOM 581 O O . THR A 1 71 ? -3.073 11.158 -7.014 1.00 91.44 71 THR A O 1
ATOM 584 N N . PRO A 1 72 ? -5.142 11.993 -7.361 1.00 86.69 72 PRO A N 1
ATOM 585 C CA . PRO A 1 72 ? -4.930 12.323 -8.775 1.00 86.69 72 PRO A CA 1
ATOM 586 C C . PRO A 1 72 ? -3.763 13.288 -9.026 1.00 86.69 72 PRO A C 1
ATOM 588 O O . PRO A 1 72 ? -3.145 13.222 -10.081 1.00 86.69 72 PRO A O 1
ATOM 591 N N . ASP A 1 73 ? -3.437 14.131 -8.043 1.00 88.75 73 ASP A N 1
ATOM 592 C CA . ASP A 1 73 ? -2.318 15.081 -8.085 1.00 88.75 73 ASP A CA 1
ATOM 593 C C . ASP A 1 73 ? -0.956 14.426 -7.767 1.00 88.75 73 ASP A C 1
ATOM 595 O O . ASP A 1 73 ? 0.016 15.114 -7.470 1.00 88.75 73 ASP A O 1
ATOM 599 N N . GLU A 1 74 ? -0.879 13.090 -7.811 1.00 89.19 74 GLU A N 1
ATOM 600 C CA . GLU A 1 74 ? 0.326 12.292 -7.540 1.00 89.19 74 GLU A CA 1
ATOM 601 C C . GLU A 1 74 ? 0.884 12.453 -6.115 1.00 89.19 74 GLU A C 1
ATOM 603 O O . GLU A 1 74 ? 2.072 12.247 -5.855 1.00 89.19 74 GLU A O 1
ATOM 608 N N . GLU A 1 75 ? 0.020 12.765 -5.151 1.00 88.31 75 GLU A N 1
ATOM 609 C CA . GLU A 1 75 ? 0.405 12.883 -3.748 1.00 88.31 75 GLU A CA 1
ATOM 610 C C . GLU A 1 75 ? 0.004 11.643 -2.944 1.00 88.31 75 GLU A C 1
ATOM 612 O O . GLU A 1 75 ? -1.026 11.009 -3.185 1.00 88.31 75 GLU A O 1
ATOM 617 N N . VAL A 1 76 ? 0.806 11.313 -1.926 1.00 89.31 76 VAL A N 1
ATOM 618 C CA . VAL A 1 76 ? 0.436 10.310 -0.921 1.00 89.31 76 VAL A CA 1
ATOM 619 C C . VAL A 1 76 ? -0.281 11.011 0.226 1.00 89.31 76 VAL A C 1
ATOM 621 O O . VAL A 1 76 ? 0.332 11.735 1.012 1.00 89.31 76 VAL A O 1
ATOM 624 N N . THR A 1 77 ? -1.579 10.758 0.351 1.00 90.50 77 THR A N 1
ATOM 625 C CA . THR A 1 77 ? -2.405 11.220 1.473 1.00 90.50 77 THR A CA 1
ATOM 626 C C . THR A 1 77 ? -2.862 10.035 2.320 1.00 90.50 77 THR A C 1
ATOM 628 O O . THR A 1 77 ? -2.422 8.904 2.110 1.00 90.50 77 THR A O 1
ATOM 631 N N . PHE A 1 78 ? -3.705 10.277 3.327 1.00 91.69 78 PHE A N 1
ATOM 632 C CA . PHE A 1 78 ? -4.103 9.244 4.277 1.00 91.69 78 PHE A CA 1
ATOM 633 C C . PHE A 1 78 ? -5.608 9.240 4.518 1.00 91.69 78 PHE A C 1
ATOM 635 O O . PHE A 1 78 ? -6.182 10.253 4.921 1.00 91.69 78 PHE A O 1
ATOM 642 N N . LYS A 1 79 ? -6.234 8.074 4.338 1.00 91.38 79 LYS A N 1
ATOM 643 C CA . LYS A 1 79 ? -7.608 7.815 4.785 1.00 91.38 79 LYS A CA 1
ATOM 644 C C . LYS A 1 79 ? -7.568 7.108 6.137 1.00 91.38 79 LYS A C 1
ATOM 646 O O . LYS A 1 79 ? -6.793 6.173 6.337 1.00 91.38 79 LYS A O 1
ATOM 651 N N . VAL A 1 80 ? -8.393 7.570 7.070 1.00 90.62 80 VAL A N 1
ATOM 652 C CA . VAL A 1 80 ? -8.468 7.043 8.437 1.00 90.62 80 VAL A CA 1
ATOM 653 C C . VAL A 1 80 ? -9.811 6.352 8.619 1.00 90.62 80 VAL A C 1
ATOM 655 O O . VAL A 1 80 ? -10.843 6.971 8.384 1.00 90.62 80 VAL A O 1
ATOM 658 N N . LEU A 1 81 ? -9.780 5.095 9.054 1.00 88.50 81 LEU A N 1
ATOM 659 C CA . LEU A 1 81 ? -10.948 4.329 9.480 1.00 88.50 81 LEU A CA 1
ATOM 660 C C . LEU A 1 81 ? -10.907 4.155 10.999 1.00 88.50 81 LEU A C 1
ATOM 662 O O . LEU A 1 81 ? -9.856 3.844 11.579 1.00 88.50 81 LEU A O 1
ATOM 666 N N . GLU A 1 82 ? -12.044 4.373 11.650 1.00 85.75 82 GLU A N 1
ATOM 667 C CA . GLU A 1 82 ? -12.153 4.243 13.104 1.00 85.75 82 GLU A CA 1
ATOM 668 C C . GLU A 1 82 ? -12.122 2.767 13.538 1.00 85.75 82 GLU A C 1
ATOM 670 O O . GLU A 1 82 ? -12.409 1.846 12.766 1.00 85.75 82 GLU A O 1
ATOM 675 N N . GLN A 1 83 ? -11.755 2.513 14.799 1.00 77.50 83 GLN A N 1
ATOM 676 C CA . GLN A 1 83 ? -11.747 1.143 15.316 1.00 77.50 83 GLN A CA 1
ATOM 677 C C . GLN A 1 83 ? -13.154 0.546 15.273 1.00 77.50 83 GLN A C 1
ATOM 679 O O . GLN A 1 83 ? -14.089 1.112 15.832 1.00 77.50 83 GLN A O 1
ATOM 684 N N . GLY A 1 84 ? -13.283 -0.641 14.682 1.00 73.00 84 GLY A N 1
ATOM 685 C CA . GLY A 1 84 ? -14.552 -1.365 14.616 1.00 73.00 84 GLY A CA 1
ATOM 686 C C . GLY A 1 84 ? -15.344 -1.123 13.335 1.00 73.00 84 GLY A C 1
ATOM 687 O O . GLY A 1 84 ? -16.297 -1.861 13.092 1.00 73.00 84 GLY A O 1
ATOM 688 N N . GLU A 1 85 ? -14.926 -0.184 12.481 1.00 83.38 85 GLU A N 1
ATOM 689 C CA . GLU A 1 85 ? -15.455 -0.121 11.121 1.00 83.38 85 GLU A CA 1
ATOM 690 C C . GLU A 1 85 ? -15.031 -1.383 10.352 1.00 83.38 85 GLU A C 1
ATOM 692 O O . GLU A 1 85 ? -13.834 -1.694 10.264 1.00 83.38 85 GLU A O 1
ATOM 697 N N . PRO A 1 86 ? -15.991 -2.164 9.828 1.00 82.44 86 PRO A N 1
ATOM 698 C CA . PRO A 1 86 ? -15.666 -3.381 9.114 1.00 82.44 86 PRO A CA 1
ATOM 699 C C . PRO A 1 86 ? -15.005 -3.027 7.784 1.00 82.44 86 PRO A C 1
ATOM 701 O O . PRO A 1 86 ? -15.549 -2.284 6.969 1.00 82.44 86 PRO A O 1
ATOM 704 N N . ILE A 1 87 ? -13.846 -3.628 7.529 1.00 86.00 87 ILE A N 1
ATOM 705 C CA . ILE A 1 87 ? -13.257 -3.615 6.193 1.00 86.00 87 ILE A CA 1
ATOM 706 C C . ILE A 1 87 ? -14.074 -4.580 5.349 1.00 86.00 87 ILE A C 1
ATOM 708 O O . ILE A 1 87 ? -14.146 -5.777 5.636 1.00 86.00 87 ILE A O 1
ATOM 712 N N . THR A 1 88 ? -14.717 -4.049 4.320 1.00 85.88 88 THR A N 1
ATOM 713 C CA . THR A 1 88 ? -15.583 -4.796 3.412 1.00 85.88 88 THR A CA 1
ATOM 714 C C . THR A 1 88 ? -15.039 -4.726 1.991 1.00 85.88 88 THR A C 1
ATOM 716 O O . THR A 1 88 ? -14.050 -4.056 1.700 1.00 85.88 88 THR A O 1
ATOM 719 N N . LYS A 1 89 ? -15.693 -5.432 1.062 1.00 77.25 89 LYS A N 1
ATOM 720 C CA . LYS A 1 89 ? -15.310 -5.422 -0.356 1.00 77.25 89 LYS A CA 1
ATOM 721 C C . LYS A 1 89 ? -15.351 -4.024 -0.987 1.00 77.25 89 LYS A C 1
ATOM 723 O O . LYS A 1 89 ? -14.687 -3.842 -1.995 1.00 77.25 89 LYS A O 1
ATOM 728 N N . GLY A 1 90 ? -16.112 -3.083 -0.422 1.00 83.25 90 GLY A N 1
ATOM 729 C CA . GLY A 1 90 ? -16.206 -1.703 -0.909 1.00 83.25 90 GLY A CA 1
ATOM 730 C C . GLY A 1 90 ? -15.238 -0.724 -0.240 1.00 83.25 90 GLY A C 1
ATOM 731 O O . GLY A 1 90 ? -15.270 0.453 -0.566 1.00 83.25 90 GLY A O 1
ATOM 732 N N . THR A 1 91 ? -14.406 -1.174 0.707 1.00 87.31 91 THR A N 1
ATOM 733 C CA . THR A 1 91 ? -13.496 -0.279 1.441 1.00 87.31 91 THR A CA 1
ATOM 734 C C . THR A 1 91 ? -12.336 0.213 0.580 1.00 87.31 91 THR A C 1
ATOM 736 O O . THR A 1 91 ? -11.908 1.352 0.737 1.00 87.31 91 THR A O 1
ATOM 739 N N . PHE A 1 92 ? -11.821 -0.636 -0.312 1.00 90.50 92 PHE A N 1
ATOM 740 C CA . PHE A 1 92 ? -10.678 -0.297 -1.155 1.00 90.50 92 PHE A CA 1
ATOM 741 C C . PHE A 1 92 ? -11.153 0.079 -2.557 1.00 90.50 92 PHE A C 1
ATOM 743 O O . PHE A 1 92 ? -11.635 -0.776 -3.299 1.00 90.50 92 PHE A O 1
ATOM 750 N N . ASP A 1 93 ? -10.999 1.354 -2.895 1.00 92.00 93 ASP A N 1
ATOM 751 C CA . ASP A 1 93 ? -10.977 1.839 -4.275 1.00 92.00 93 ASP A CA 1
ATOM 752 C C . ASP A 1 93 ? -9.529 1.808 -4.816 1.00 92.00 93 ASP A C 1
ATOM 754 O O . ASP A 1 93 ? -8.589 1.477 -4.087 1.00 92.00 93 ASP A O 1
ATOM 758 N N . GLU A 1 94 ? -9.331 2.163 -6.086 1.00 93.69 94 GLU A N 1
ATOM 759 C CA . GLU A 1 94 ? -8.016 2.135 -6.747 1.00 93.69 94 GLU A CA 1
ATOM 760 C C . GLU A 1 94 ? -6.946 2.992 -6.050 1.00 93.69 94 GLU A C 1
ATOM 762 O O . GLU A 1 94 ? -5.759 2.684 -6.157 1.00 93.69 94 GLU A O 1
ATOM 767 N N . THR A 1 95 ? -7.336 4.024 -5.290 1.00 94.56 95 THR A N 1
ATOM 768 C CA . THR A 1 95 ? -6.391 4.940 -4.621 1.00 94.56 95 THR A CA 1
ATOM 769 C C . THR A 1 95 ? -5.600 4.266 -3.506 1.00 94.56 95 THR A C 1
ATOM 771 O O . THR A 1 95 ? -4.511 4.722 -3.169 1.00 94.56 95 THR A O 1
ATOM 774 N N . PHE A 1 96 ? -6.112 3.167 -2.946 1.00 94.00 96 PHE A N 1
ATOM 775 C CA . PHE A 1 96 ? -5.429 2.382 -1.912 1.00 94.00 96 PHE A CA 1
ATOM 776 C C . PHE A 1 96 ? -4.458 1.347 -2.478 1.00 94.00 96 PHE A C 1
ATOM 778 O O . PHE A 1 96 ? -3.683 0.753 -1.722 1.00 94.00 96 PHE A O 1
ATOM 785 N N . LEU A 1 97 ? -4.592 1.032 -3.767 1.00 95.12 97 LEU A N 1
ATOM 786 C CA . LEU A 1 97 ? -4.055 -0.191 -4.331 1.00 95.12 97 LEU A CA 1
ATOM 787 C C . LEU A 1 97 ? -2.709 0.060 -4.995 1.00 95.12 97 LEU A C 1
ATOM 789 O O . LEU A 1 97 ? -2.555 0.950 -5.831 1.00 95.12 97 LEU A O 1
ATOM 793 N N . PHE A 1 98 ? -1.765 -0.817 -4.677 1.00 94.75 98 PHE A N 1
ATOM 794 C CA . PHE A 1 98 ? -0.470 -0.889 -5.327 1.00 94.75 98 PHE A CA 1
ATOM 795 C C . PHE A 1 98 ? -0.295 -2.257 -5.985 1.00 94.75 98 PHE A C 1
ATOM 797 O O . PHE A 1 98 ? -0.460 -3.290 -5.331 1.00 94.75 98 PHE A O 1
ATOM 804 N N . LYS A 1 99 ? 0.062 -2.294 -7.268 1.00 93.75 99 LYS A N 1
ATOM 805 C CA . LYS A 1 99 ? 0.533 -3.522 -7.908 1.00 93.75 99 LYS A CA 1
ATOM 806 C C . LYS A 1 99 ? 1.960 -3.794 -7.469 1.00 93.75 99 LYS A C 1
ATOM 808 O O . LYS A 1 99 ? 2.809 -2.904 -7.427 1.00 93.75 99 LYS A O 1
ATOM 813 N N . GLN A 1 100 ? 2.225 -5.056 -7.180 1.00 89.06 100 GLN A N 1
ATOM 814 C CA . GLN A 1 100 ? 3.575 -5.516 -6.923 1.00 89.06 100 GLN A CA 1
ATOM 815 C C . GLN A 1 100 ? 4.324 -5.666 -8.255 1.00 89.06 100 GLN A C 1
ATOM 817 O O . GLN A 1 100 ? 4.004 -6.546 -9.053 1.00 89.06 100 GLN A O 1
ATOM 822 N N . GLY A 1 101 ? 5.325 -4.817 -8.486 1.00 79.00 101 GLY A N 1
ATOM 823 C CA . GLY A 1 101 ? 6.230 -4.915 -9.631 1.00 79.00 101 GLY A CA 1
ATOM 824 C C . GLY A 1 101 ? 7.311 -5.985 -9.433 1.00 79.00 101 GLY A C 1
ATOM 825 O O . GLY A 1 101 ? 7.679 -6.321 -8.304 1.00 79.00 101 GLY A O 1
ATOM 826 N N . GLU A 1 102 ? 7.793 -6.563 -10.539 1.00 64.62 102 GLU A N 1
ATOM 827 C CA . GLU A 1 102 ? 8.544 -7.825 -10.533 1.00 64.62 102 GLU A CA 1
ATOM 828 C C . GLU A 1 102 ? 9.878 -7.819 -9.758 1.00 64.62 102 GLU A C 1
ATOM 830 O O . GLU A 1 102 ? 10.734 -6.948 -9.898 1.00 64.62 102 GLU A O 1
ATOM 835 N N . LYS A 1 103 ? 10.071 -8.942 -9.052 1.00 55.22 1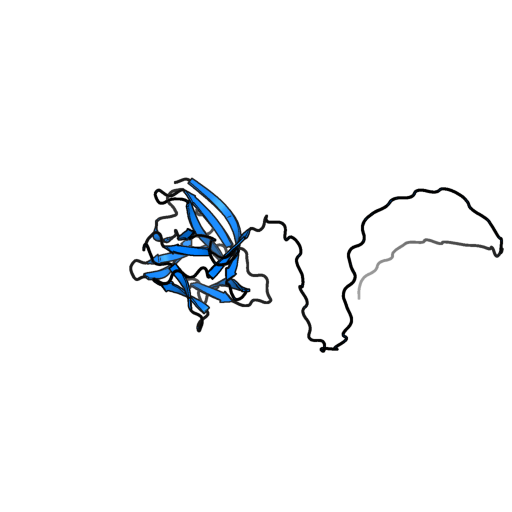03 LYS A N 1
ATOM 836 C CA . LYS A 1 103 ? 11.211 -9.434 -8.254 1.00 55.22 103 LYS A CA 1
ATOM 837 C C . LYS A 1 103 ? 12.527 -9.697 -9.021 1.00 55.22 103 LYS A C 1
ATOM 839 O O . LYS A 1 103 ? 13.370 -10.452 -8.545 1.00 55.22 103 LYS A O 1
ATOM 844 N N . LYS A 1 104 ? 12.706 -9.208 -10.252 1.00 46.28 104 LYS A N 1
ATOM 845 C CA . LYS A 1 104 ? 13.674 -9.835 -11.183 1.00 46.28 104 LYS A CA 1
ATOM 846 C C . LYS A 1 104 ? 15.080 -9.240 -11.233 1.00 46.28 104 LYS A C 1
ATOM 848 O O . LYS A 1 104 ? 15.935 -9.842 -11.871 1.00 46.28 104 LYS A O 1
ATOM 853 N N . ILE A 1 105 ? 15.347 -8.110 -10.577 1.00 52.69 105 ILE A N 1
ATOM 854 C CA . ILE A 1 105 ? 16.637 -7.414 -10.753 1.00 52.69 105 ILE A CA 1
ATOM 855 C C . ILE A 1 105 ? 17.433 -7.295 -9.439 1.00 52.69 105 ILE A C 1
ATOM 857 O O . ILE A 1 105 ? 18.658 -7.309 -9.480 1.00 52.69 105 ILE A O 1
ATOM 861 N N . PHE A 1 106 ? 16.781 -7.286 -8.267 1.00 51.38 106 PHE A N 1
ATOM 862 C CA . PHE A 1 106 ? 17.455 -7.112 -6.970 1.00 51.38 106 PHE A CA 1
ATOM 863 C C . PHE A 1 106 ? 16.777 -7.901 -5.834 1.00 51.38 106 PHE A C 1
ATOM 865 O O . PHE A 1 106 ? 16.049 -7.340 -5.020 1.00 51.38 106 PHE A O 1
ATOM 872 N N . GLY A 1 107 ? 17.037 -9.208 -5.744 1.00 64.81 107 GLY A N 1
ATOM 873 C CA . GLY A 1 107 ? 16.666 -10.017 -4.570 1.00 64.81 107 GLY A CA 1
ATOM 874 C C . GLY A 1 107 ? 15.177 -9.961 -4.184 1.00 64.81 107 GLY A C 1
ATOM 875 O O . GLY A 1 107 ? 14.301 -9.975 -5.043 1.00 64.81 107 GLY A O 1
ATOM 876 N N . ASP A 1 108 ? 14.895 -9.906 -2.878 1.00 81.88 108 ASP A N 1
ATOM 877 C CA . ASP A 1 108 ? 13.532 -9.893 -2.311 1.00 81.88 108 ASP A CA 1
ATOM 878 C C . ASP A 1 108 ? 12.827 -8.521 -2.389 1.00 81.88 108 ASP A C 1
ATOM 880 O O . ASP A 1 108 ? 11.754 -8.349 -1.800 1.00 81.88 108 ASP A O 1
ATOM 884 N N . TYR A 1 109 ? 13.428 -7.533 -3.062 1.00 87.56 109 TYR A N 1
ATOM 885 C CA . TYR A 1 109 ? 12.876 -6.185 -3.159 1.00 87.56 109 TYR A CA 1
ATOM 886 C C . TYR A 1 109 ? 11.888 -6.053 -4.325 1.00 87.56 109 TYR A C 1
ATOM 888 O O . TYR A 1 109 ? 11.999 -6.719 -5.356 1.00 87.56 109 TYR A O 1
ATOM 896 N N . LEU A 1 110 ? 10.897 -5.183 -4.157 1.00 89.56 110 LEU A N 1
ATOM 897 C CA . LEU A 1 110 ? 9.788 -4.968 -5.077 1.00 89.56 110 LEU A CA 1
ATOM 898 C C . LEU A 1 110 ? 9.494 -3.480 -5.252 1.00 89.56 110 LEU A C 1
ATOM 900 O O . LEU A 1 110 ? 9.683 -2.666 -4.345 1.00 89.56 110 LEU A O 1
ATOM 904 N N . SER A 1 111 ? 9.014 -3.146 -6.447 1.00 91.38 111 SER A N 1
ATOM 905 C CA . SER A 1 111 ? 8.418 -1.844 -6.745 1.00 91.38 111 SER A CA 1
ATOM 906 C C . SER A 1 111 ? 6.918 -1.898 -6.453 1.00 91.38 111 SER A C 1
ATOM 908 O O . SER A 1 111 ? 6.290 -2.954 -6.566 1.00 91.38 111 SER A O 1
ATOM 910 N N . LEU A 1 112 ? 6.346 -0.768 -6.044 1.00 92.75 112 LEU A N 1
ATOM 911 C CA . LEU A 1 112 ? 4.924 -0.638 -5.731 1.00 92.75 112 LEU A CA 1
ATOM 912 C C . LEU A 1 112 ? 4.303 0.367 -6.699 1.00 92.75 112 LEU A C 1
ATOM 914 O O . LEU A 1 112 ? 4.399 1.569 -6.476 1.00 92.75 112 LEU A O 1
ATOM 918 N N . GLU A 1 113 ? 3.710 -0.125 -7.784 1.00 94.31 113 GLU A N 1
ATOM 919 C CA . GLU A 1 113 ? 3.048 0.709 -8.795 1.00 94.31 113 GLU A CA 1
ATOM 920 C C . GLU A 1 113 ? 1.647 1.099 -8.315 1.00 94.31 113 GLU A C 1
ATOM 922 O O . GLU A 1 113 ? 0.886 0.233 -7.897 1.00 94.31 113 GLU A O 1
ATOM 927 N N . SER A 1 114 ? 1.274 2.371 -8.394 1.00 94.81 114 SER A N 1
ATOM 928 C CA . SER A 1 114 ? -0.082 2.834 -8.099 1.00 94.81 114 SER A CA 1
ATOM 929 C C . SER A 1 114 ? -1.084 2.280 -9.117 1.00 94.81 114 SER A C 1
ATOM 931 O O . SER A 1 114 ? -0.861 2.341 -10.326 1.00 94.81 114 SER A O 1
ATOM 933 N N . VAL A 1 115 ? -2.215 1.753 -8.640 1.00 94.75 115 VAL A N 1
ATOM 934 C CA . VAL A 1 115 ? -3.328 1.369 -9.525 1.00 94.75 115 VAL A CA 1
ATOM 935 C C . VAL A 1 115 ? -4.095 2.602 -9.996 1.00 94.75 115 VAL A C 1
ATOM 937 O O . VAL A 1 115 ? -4.445 2.665 -11.170 1.00 94.75 115 VAL A O 1
ATOM 940 N N . ALA A 1 116 ? -4.310 3.586 -9.114 1.00 93.94 116 ALA A N 1
ATOM 941 C CA . ALA A 1 116 ? -5.007 4.828 -9.454 1.00 93.94 116 ALA A CA 1
ATOM 942 C C . ALA A 1 116 ? -4.252 5.675 -10.489 1.00 93.94 116 ALA A C 1
ATOM 944 O O . ALA A 1 116 ? -4.876 6.372 -11.285 1.00 93.94 116 ALA A O 1
ATOM 945 N N . ILE A 1 117 ? -2.915 5.614 -10.485 1.00 94.69 117 ILE A N 1
ATOM 946 C CA . ILE A 1 117 ? -2.073 6.295 -11.474 1.00 94.69 117 ILE A CA 1
ATOM 947 C C . ILE A 1 117 ? -1.053 5.295 -12.033 1.00 94.69 117 ILE A C 1
ATOM 949 O O . ILE A 1 117 ? 0.036 5.146 -11.474 1.00 94.69 117 ILE A O 1
ATOM 953 N N . PRO A 1 118 ? -1.391 4.594 -13.129 1.00 92.62 118 PRO A N 1
ATOM 954 C CA . PRO A 1 118 ? -0.500 3.619 -13.747 1.00 92.62 118 PRO A CA 1
ATOM 955 C C . PRO A 1 118 ? 0.856 4.221 -14.130 1.00 92.62 118 PRO A C 1
ATOM 957 O O . PRO A 1 118 ? 0.944 5.396 -14.492 1.00 92.62 118 PRO A O 1
ATOM 960 N N . LYS A 1 119 ? 1.910 3.395 -14.112 1.00 91.88 119 LYS A N 1
ATOM 961 C CA . LYS A 1 119 ? 3.318 3.784 -14.349 1.00 91.88 119 LYS A CA 1
ATOM 962 C C . LYS A 1 119 ? 3.903 4.766 -13.331 1.00 91.88 119 LYS A C 1
ATOM 964 O O . LYS A 1 119 ? 5.003 5.272 -13.548 1.00 91.88 119 LYS A O 1
ATOM 969 N N . ARG A 1 120 ? 3.205 5.018 -12.226 1.00 93.94 120 ARG A N 1
ATOM 970 C CA . ARG A 1 120 ? 3.748 5.749 -11.086 1.00 93.94 120 ARG A CA 1
ATOM 971 C C . ARG A 1 120 ? 4.000 4.802 -9.924 1.00 93.94 120 ARG A C 1
ATOM 973 O O . ARG A 1 120 ? 3.188 3.925 -9.652 1.00 93.94 120 ARG A O 1
ATOM 980 N N . TYR A 1 121 ? 5.106 4.990 -9.224 1.00 93.25 121 TYR A N 1
ATOM 981 C CA . TYR A 1 121 ? 5.605 4.091 -8.196 1.00 93.25 121 TYR A CA 1
ATOM 982 C C . TYR A 1 121 ? 5.784 4.825 -6.877 1.00 93.25 121 TYR A C 1
ATOM 984 O O . TYR A 1 121 ? 6.200 5.981 -6.845 1.00 93.25 121 TYR A O 1
ATOM 992 N N . LEU A 1 122 ? 5.478 4.134 -5.783 1.00 92.06 122 LEU A N 1
ATOM 993 C CA . LEU A 1 122 ? 5.821 4.585 -4.443 1.00 92.06 122 LEU A CA 1
ATOM 994 C C . LEU A 1 122 ? 7.340 4.506 -4.264 1.00 92.06 122 LEU A C 1
ATOM 996 O O . LEU A 1 122 ? 7.938 3.483 -4.588 1.00 92.06 122 LEU A O 1
ATOM 1000 N N . CYS A 1 123 ? 7.938 5.566 -3.729 1.00 90.69 123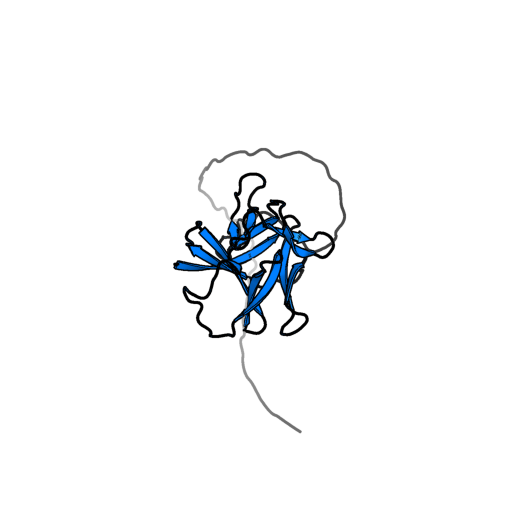 CYS A N 1
ATOM 1001 C CA . CYS A 1 123 ? 9.379 5.696 -3.510 1.00 90.69 123 CYS A CA 1
ATOM 1002 C C . CYS A 1 123 ? 9.649 6.493 -2.228 1.00 90.69 123 CYS A C 1
ATOM 1004 O O . CYS A 1 123 ? 8.823 7.304 -1.802 1.00 90.69 123 CYS A O 1
ATOM 1006 N N . VAL A 1 124 ? 10.827 6.329 -1.630 1.00 88.12 124 VAL A N 1
ATOM 1007 C CA . VAL A 1 124 ? 11.294 7.139 -0.501 1.00 88.12 124 VAL A CA 1
ATOM 1008 C C . VAL A 1 124 ? 12.201 8.254 -1.007 1.00 88.12 124 VAL A C 1
ATOM 1010 O O . VAL A 1 124 ? 13.262 8.052 -1.601 1.00 88.12 124 VAL A O 1
ATOM 1013 N N . LYS A 1 125 ? 11.836 9.491 -0.687 1.00 88.00 125 LYS A N 1
ATOM 1014 C CA . LYS A 1 125 ? 12.660 10.668 -0.948 1.00 88.00 125 LYS A CA 1
ATOM 1015 C C . LYS A 1 125 ? 13.904 10.640 -0.056 1.00 88.00 125 LYS A C 1
ATOM 1017 O O . LYS A 1 125 ? 13.848 11.026 1.109 1.00 88.00 125 LYS A O 1
ATOM 1022 N N . LYS A 1 126 ? 15.054 10.251 -0.617 1.00 81.75 126 LYS A N 1
ATOM 1023 C CA . LYS A 1 126 ? 16.327 9.997 0.100 1.00 81.75 126 LYS A CA 1
ATOM 1024 C C . LYS A 1 126 ? 16.780 11.070 1.102 1.00 81.75 126 LYS A C 1
ATOM 1026 O O . LYS A 1 126 ? 17.451 10.736 2.069 1.00 81.75 126 LYS A O 1
ATOM 1031 N N . ARG A 1 127 ? 16.461 12.351 0.876 1.00 80.19 127 ARG A N 1
ATOM 1032 C CA . ARG A 1 127 ? 16.873 13.457 1.766 1.00 80.19 127 ARG A CA 1
ATOM 1033 C C . ARG A 1 127 ? 15.956 13.654 2.971 1.00 80.19 127 ARG A C 1
ATOM 1035 O O . ARG A 1 127 ? 16.427 14.045 4.030 1.00 80.19 127 ARG A O 1
ATOM 1042 N N . GLU A 1 128 ? 14.661 13.423 2.797 1.00 78.75 128 GLU A N 1
ATOM 1043 C CA . GLU A 1 128 ? 13.638 13.726 3.809 1.00 78.75 128 GLU A CA 1
ATOM 1044 C C . GLU A 1 128 ? 13.028 12.459 4.418 1.00 78.75 128 GLU A C 1
ATOM 1046 O O . GLU A 1 128 ? 12.302 12.541 5.400 1.00 78.75 128 GLU A O 1
ATOM 1051 N N . PHE A 1 129 ? 13.319 11.295 3.831 1.00 80.38 129 PHE A N 1
ATOM 1052 C CA . PHE A 1 129 ? 12.772 9.980 4.172 1.00 80.38 129 PHE A CA 1
ATOM 1053 C C . PHE A 1 129 ? 11.249 9.873 4.082 1.00 80.38 129 PHE A C 1
ATOM 1055 O O . PHE A 1 129 ? 10.661 8.936 4.616 1.00 80.38 129 PHE A O 1
ATOM 1062 N N . ASN A 1 130 ? 10.625 10.802 3.362 1.00 84.12 130 ASN A N 1
ATOM 1063 C CA . ASN A 1 130 ? 9.194 10.833 3.106 1.00 84.12 130 ASN A CA 1
ATOM 1064 C C . ASN A 1 130 ? 8.851 10.011 1.873 1.00 84.12 130 ASN A C 1
ATOM 1066 O O . ASN A 1 130 ? 9.627 9.963 0.920 1.00 84.12 130 ASN A O 1
ATOM 1070 N N . MET A 1 131 ? 7.663 9.427 1.870 1.00 85.25 131 MET A N 1
ATOM 1071 C CA . MET A 1 131 ? 7.143 8.729 0.702 1.00 85.25 131 MET A CA 1
ATOM 1072 C C . MET A 1 131 ? 6.625 9.696 -0.356 1.00 85.25 131 MET A C 1
ATOM 1074 O O . MET A 1 131 ? 5.949 10.671 -0.029 1.00 85.25 131 MET A O 1
ATOM 1078 N N . ILE A 1 132 ? 6.930 9.397 -1.611 1.00 90.44 132 ILE A N 1
ATOM 1079 C CA . ILE A 1 132 ? 6.506 10.141 -2.796 1.00 90.44 132 ILE A CA 1
ATOM 1080 C C . ILE A 1 132 ? 6.059 9.166 -3.886 1.00 90.44 132 ILE A C 1
ATOM 1082 O O . ILE A 1 132 ? 6.374 7.978 -3.827 1.00 90.44 132 ILE A O 1
ATOM 1086 N N . ILE A 1 133 ? 5.338 9.681 -4.877 1.00 92.88 133 ILE A N 1
ATOM 1087 C CA . ILE A 1 133 ? 4.966 8.956 -6.089 1.00 92.88 133 ILE A CA 1
ATOM 1088 C C . ILE A 1 133 ? 5.801 9.508 -7.251 1.00 92.88 133 ILE A C 1
ATOM 1090 O O . ILE A 1 133 ? 5.885 10.722 -7.422 1.00 92.88 133 ILE A O 1
ATOM 1094 N N . THR A 1 134 ? 6.462 8.642 -8.021 1.00 92.12 134 THR A N 1
ATOM 1095 C CA . THR A 1 134 ? 7.340 9.039 -9.143 1.00 92.12 134 THR A CA 1
ATOM 1096 C C . THR A 1 134 ? 7.169 8.121 -10.354 1.00 92.12 134 THR A C 1
ATOM 1098 O O . THR A 1 134 ? 6.641 7.024 -10.234 1.00 92.12 134 THR A O 1
ATOM 1101 N N . GLU A 1 135 ? 7.622 8.533 -11.540 1.00 92.19 135 GLU A N 1
ATOM 1102 C CA . GLU A 1 135 ? 7.643 7.663 -12.741 1.00 92.19 135 GLU A CA 1
ATOM 1103 C C . GLU A 1 135 ? 8.757 6.608 -12.696 1.00 92.19 135 GLU A C 1
ATOM 1105 O O . GLU A 1 135 ? 8.739 5.626 -13.438 1.00 92.19 135 GLU A O 1
ATOM 1110 N N . GLU A 1 136 ? 9.748 6.808 -11.830 1.00 88.75 136 GLU A N 1
ATOM 1111 C CA . GLU A 1 136 ? 10.905 5.931 -11.723 1.00 88.75 136 GLU A CA 1
ATOM 1112 C C . GLU A 1 136 ? 10.529 4.615 -11.036 1.00 88.75 136 GLU A C 1
ATOM 1114 O O . GLU A 1 136 ? 10.201 4.576 -9.852 1.00 88.75 136 GLU A O 1
ATOM 1119 N N . GLN A 1 137 ? 10.632 3.508 -11.772 1.00 87.69 137 GLN A N 1
ATOM 1120 C CA . GLN A 1 137 ? 10.438 2.178 -11.212 1.00 87.69 137 GLN A CA 1
ATOM 1121 C C . GLN A 1 137 ? 11.668 1.745 -10.405 1.00 87.69 137 GLN A C 1
ATOM 1123 O O . GLN A 1 137 ? 12.578 1.097 -10.927 1.00 87.69 137 GLN A O 1
ATOM 1128 N N . THR A 1 138 ? 11.687 2.059 -9.111 1.00 83.75 138 THR A N 1
ATOM 1129 C CA . THR A 1 138 ? 12.736 1.590 -8.197 1.00 83.75 138 THR A CA 1
ATOM 1130 C C . THR A 1 138 ? 12.220 0.469 -7.288 1.00 83.75 138 THR A C 1
ATOM 1132 O O . THR A 1 138 ? 11.243 0.676 -6.563 1.00 83.75 138 THR A O 1
ATOM 1135 N N . PRO A 1 139 ? 12.840 -0.730 -7.287 1.00 81.19 139 PRO A N 1
ATOM 1136 C CA . PRO A 1 139 ? 12.497 -1.791 -6.345 1.00 81.19 139 PRO A CA 1
ATOM 1137 C C . PRO A 1 139 ? 13.059 -1.453 -4.961 1.00 81.19 139 PRO A C 1
ATOM 1139 O O . PRO A 1 139 ? 14.143 -1.891 -4.587 1.00 81.19 139 PRO A O 1
ATOM 1142 N N . GLU A 1 140 ? 12.337 -0.616 -4.222 1.00 86.12 140 GLU A N 1
ATOM 1143 C CA . GLU A 1 140 ? 12.815 -0.077 -2.951 1.00 86.12 140 GLU A CA 1
ATOM 1144 C C . GLU A 1 140 ? 12.352 -0.888 -1.740 1.00 86.12 140 GLU A C 1
ATOM 1146 O O . GLU A 1 140 ? 13.023 -0.879 -0.712 1.00 86.12 140 GLU A O 1
ATOM 1151 N N . PHE A 1 141 ? 11.240 -1.619 -1.835 1.00 89.94 141 PHE A N 1
ATOM 1152 C CA . PHE A 1 141 ? 10.589 -2.199 -0.659 1.00 89.94 141 PHE A CA 1
ATOM 1153 C C . PHE A 1 141 ? 10.812 -3.696 -0.537 1.00 89.94 141 PHE A C 1
ATOM 1155 O O . PHE A 1 141 ? 10.842 -4.407 -1.526 1.00 89.94 141 PHE A O 1
ATOM 1162 N N . LYS A 1 142 ? 10.883 -4.199 0.689 1.00 90.56 142 LYS A N 1
ATOM 1163 C CA . LYS A 1 142 ? 10.821 -5.620 1.028 1.00 90.56 142 LYS A CA 1
ATOM 1164 C C . LYS A 1 142 ? 9.694 -5.820 2.035 1.00 90.56 142 LYS A C 1
ATOM 1166 O O . LYS A 1 142 ? 9.592 -5.074 3.009 1.00 90.56 142 LYS A O 1
ATOM 1171 N N . ILE A 1 143 ? 8.844 -6.813 1.782 1.00 91.06 143 ILE A N 1
ATOM 1172 C CA . ILE A 1 143 ? 7.734 -7.191 2.663 1.00 91.06 143 ILE A CA 1
ATOM 1173 C C . ILE A 1 143 ? 8.128 -8.487 3.370 1.00 91.06 143 ILE A C 1
ATOM 1175 O O . ILE A 1 143 ? 8.242 -9.521 2.721 1.00 91.06 143 ILE A O 1
ATOM 1179 N N . CYS A 1 144 ? 8.329 -8.424 4.684 1.00 89.69 144 CYS A N 1
ATOM 1180 C CA . CYS A 1 144 ? 8.680 -9.571 5.522 1.00 89.69 144 CYS A CA 1
ATOM 1181 C C . CYS A 1 144 ? 7.458 -9.979 6.350 1.00 89.69 144 CYS A C 1
ATOM 1183 O O . CYS A 1 144 ? 7.105 -9.277 7.304 1.00 89.69 144 CYS A O 1
ATOM 1185 N N . TYR A 1 145 ? 6.795 -11.083 6.002 1.00 90.56 145 TYR A N 1
ATOM 1186 C CA . TYR A 1 145 ? 5.585 -11.509 6.715 1.00 90.56 145 TYR A CA 1
ATOM 1187 C C . TYR A 1 145 ? 5.932 -12.099 8.086 1.00 90.56 145 TYR A C 1
ATOM 1189 O O . TYR A 1 145 ? 6.931 -12.798 8.236 1.00 90.56 145 TYR A O 1
ATOM 1197 N N . SER A 1 146 ? 5.091 -11.856 9.096 1.00 84.50 146 SER A N 1
ATOM 1198 C CA . SER A 1 146 ? 5.316 -12.329 10.476 1.00 84.50 146 SER A CA 1
ATOM 1199 C C . SER A 1 146 ? 5.479 -13.845 10.595 1.00 84.50 146 SER A C 1
ATOM 1201 O O . SER A 1 146 ? 6.147 -14.332 11.504 1.00 84.50 146 SER A O 1
ATOM 1203 N N . ASP A 1 147 ? 4.856 -14.581 9.679 1.00 80.69 147 ASP A N 1
ATOM 1204 C CA . ASP A 1 147 ? 4.772 -16.040 9.716 1.00 80.69 147 ASP A CA 1
ATOM 1205 C C . ASP A 1 147 ? 5.956 -16.703 8.993 1.00 80.69 147 ASP A C 1
ATOM 1207 O O . ASP A 1 147 ? 6.155 -17.919 9.084 1.00 80.69 147 ASP A O 1
ATOM 1211 N N . GLU A 1 148 ? 6.758 -15.917 8.269 1.00 72.94 148 GLU A N 1
ATOM 1212 C CA . GLU A 1 148 ? 7.990 -16.389 7.653 1.00 72.94 148 GLU A CA 1
ATOM 1213 C C . GLU A 1 148 ? 9.018 -16.610 8.765 1.00 72.94 148 GLU A C 1
ATOM 1215 O O . GLU A 1 148 ? 9.530 -15.674 9.381 1.00 72.94 148 GLU A O 1
ATOM 1220 N N . LYS A 1 149 ? 9.297 -17.885 9.066 1.00 51.25 149 LYS A N 1
ATOM 1221 C CA . LYS A 1 149 ? 10.357 -18.267 10.003 1.00 51.25 149 LYS A CA 1
ATOM 1222 C C . LYS A 1 149 ? 11.639 -17.564 9.573 1.00 51.25 149 LYS A C 1
ATOM 1224 O O . LYS A 1 149 ? 12.134 -17.833 8.480 1.00 51.25 149 LYS A O 1
ATOM 1229 N N . LYS A 1 150 ? 12.184 -16.705 10.438 1.00 51.09 150 LYS A N 1
ATOM 1230 C CA . LYS A 1 150 ? 13.536 -16.174 10.268 1.00 51.09 150 LYS A CA 1
ATOM 1231 C C . LYS A 1 150 ? 14.479 -17.370 10.194 1.00 51.09 150 LYS A C 1
ATOM 1233 O O . LYS A 1 150 ? 14.760 -17.998 11.211 1.00 51.09 150 LYS A O 1
ATOM 1238 N N . VAL A 1 151 ? 14.916 -17.730 8.992 1.00 38.19 151 VAL A N 1
ATOM 1239 C CA . VAL A 1 151 ? 16.125 -18.531 8.843 1.00 38.19 151 VAL A CA 1
ATOM 1240 C C . VAL A 1 151 ? 17.226 -17.614 9.352 1.00 38.19 151 VAL A C 1
ATOM 1242 O O . VAL A 1 151 ? 17.449 -16.543 8.795 1.00 38.19 151 VAL A O 1
ATOM 1245 N N . GLU A 1 152 ? 17.779 -17.957 10.511 1.00 44.25 152 GLU A N 1
ATOM 1246 C CA . GLU A 1 152 ? 18.859 -17.218 11.148 1.00 44.25 152 GLU A CA 1
ATOM 1247 C C . GLU A 1 152 ? 20.057 -17.138 10.197 1.00 44.25 152 GLU A C 1
ATOM 1249 O O . GLU A 1 152 ? 20.868 -18.055 10.114 1.00 44.25 152 GLU A O 1
ATOM 1254 N N . GLU A 1 153 ? 20.194 -16.010 9.512 1.00 38.84 153 GLU A N 1
ATOM 1255 C CA . GLU A 1 153 ? 21.477 -15.518 9.034 1.00 38.84 153 GLU A CA 1
ATOM 1256 C C . GLU A 1 153 ? 21.794 -14.230 9.802 1.00 38.84 153 GLU A C 1
ATOM 1258 O O . GLU A 1 153 ? 21.368 -13.139 9.447 1.00 38.84 153 GLU A O 1
ATOM 1263 N N . GLY A 1 154 ? 22.499 -14.409 10.924 1.00 35.59 154 GLY A N 1
ATOM 1264 C CA . GLY A 1 154 ? 23.602 -13.542 11.344 1.00 35.59 154 GLY A CA 1
ATOM 1265 C C . GLY A 1 154 ? 23.313 -12.108 11.810 1.00 35.59 154 GLY A C 1
ATOM 1266 O O . GLY A 1 154 ? 23.130 -11.203 11.012 1.00 35.59 154 GLY A O 1
ATOM 1267 N N . GLN A 1 155 ? 23.534 -11.903 13.114 1.00 36.09 155 GLN A N 1
ATOM 1268 C CA . GLN A 1 155 ? 24.014 -10.668 13.764 1.00 36.09 155 GLN A CA 1
ATOM 1269 C C . GLN A 1 155 ? 22.999 -9.551 14.060 1.00 36.09 155 GLN A C 1
ATOM 1271 O O . GLN A 1 155 ? 23.003 -8.473 13.477 1.00 36.09 155 GLN A O 1
ATOM 1276 N N . PHE A 1 156 ? 22.272 -9.744 15.163 1.00 38.06 156 PHE A N 1
ATOM 1277 C CA . PHE A 1 156 ? 22.151 -8.680 16.161 1.00 38.06 156 PHE A CA 1
ATOM 1278 C C . PHE A 1 156 ? 23.451 -8.625 16.973 1.00 38.06 156 PHE A C 1
ATOM 1280 O O . PHE A 1 156 ? 23.700 -9.520 17.778 1.00 38.06 156 PHE A O 1
ATOM 1287 N N . LEU A 1 157 ? 24.267 -7.585 16.798 1.00 35.91 157 LEU A N 1
ATOM 1288 C CA . LEU A 1 157 ? 25.252 -7.174 17.801 1.00 35.91 157 LEU A CA 1
ATOM 1289 C C . LEU A 1 157 ? 25.245 -5.648 17.921 1.00 35.91 157 LEU A C 1
ATOM 1291 O O . LEU A 1 157 ? 25.820 -4.927 17.111 1.00 35.91 157 LEU A O 1
ATOM 1295 N N . CYS A 1 158 ? 24.580 -5.169 18.970 1.00 30.16 158 CYS A N 1
ATOM 1296 C CA . CYS A 1 158 ? 24.824 -3.857 19.549 1.00 30.16 158 CYS A CA 1
ATOM 1297 C C . CYS A 1 158 ? 26.176 -3.872 20.281 1.00 30.16 158 CYS A C 1
ATOM 1299 O O . CYS A 1 158 ? 26.391 -4.731 21.135 1.00 30.16 158 CYS A O 1
ATOM 1301 N N . GLY A 1 159 ? 27.036 -2.882 20.017 1.00 29.77 159 GLY A N 1
ATOM 1302 C CA . GLY A 1 159 ? 28.173 -2.522 20.877 1.00 29.77 159 GLY A CA 1
ATOM 1303 C C . GLY A 1 159 ? 29.516 -2.370 20.141 1.00 29.77 159 GLY A C 1
ATOM 1304 O O . GLY A 1 159 ? 29.893 -3.267 19.390 1.00 29.77 159 GLY A O 1
ATOM 1305 N N . PRO A 1 160 ? 30.267 -1.267 20.348 1.00 39.97 160 PRO A N 1
ATOM 1306 C CA . PRO A 1 160 ? 31.528 -1.023 19.660 1.00 39.97 160 PRO A CA 1
ATOM 1307 C C . PRO A 1 160 ? 32.674 -1.727 20.393 1.00 39.97 160 PRO A C 1
ATOM 1309 O O . PRO A 1 160 ? 32.976 -1.411 21.543 1.00 39.97 160 PRO A O 1
ATOM 1312 N N . ALA A 1 161 ? 33.364 -2.648 19.726 1.00 29.41 161 ALA A N 1
ATOM 1313 C CA . ALA A 1 161 ? 34.635 -3.168 20.215 1.00 29.41 161 ALA A CA 1
ATOM 1314 C C . ALA A 1 161 ? 35.565 -3.497 19.043 1.00 29.41 161 ALA A C 1
ATOM 1316 O O . ALA A 1 161 ? 35.391 -4.484 18.344 1.00 29.41 161 ALA A O 1
ATOM 1317 N N . LYS A 1 162 ? 36.522 -2.584 18.853 1.00 31.88 162 LYS A N 1
ATOM 1318 C CA . LYS A 1 162 ? 37.904 -2.754 18.381 1.00 31.88 162 LYS A CA 1
ATOM 1319 C C . LYS A 1 162 ? 38.183 -3.919 17.422 1.00 31.88 162 LYS A C 1
ATOM 1321 O O . LYS A 1 162 ? 38.223 -5.081 17.807 1.00 31.88 162 LYS A O 1
ATOM 1326 N N . ILE A 1 163 ? 38.539 -3.523 16.203 1.00 37.19 163 ILE A N 1
ATOM 1327 C CA . ILE A 1 163 ? 39.308 -4.302 15.235 1.00 37.19 163 ILE A CA 1
ATOM 1328 C C . ILE A 1 163 ? 40.567 -4.836 15.934 1.00 37.19 163 ILE A C 1
ATOM 1330 O O . ILE A 1 163 ? 41.398 -4.057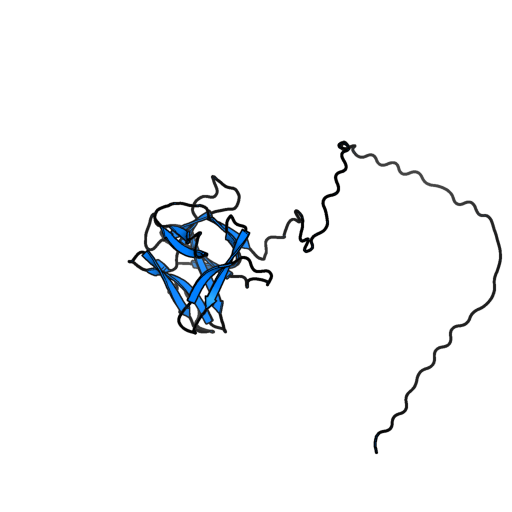 16.401 1.00 37.19 163 ILE A O 1
ATOM 1334 N N . GLN A 1 164 ? 40.699 -6.158 15.998 1.00 33.84 164 GLN A N 1
ATOM 1335 C CA . GLN A 1 164 ? 41.993 -6.821 16.067 1.00 33.84 164 GLN A CA 1
ATOM 1336 C C . GLN A 1 164 ? 42.079 -7.777 14.885 1.00 33.84 164 GLN A C 1
ATOM 1338 O O . GLN A 1 164 ? 41.300 -8.722 14.762 1.00 33.84 164 GLN A O 1
ATOM 1343 N N . GLU A 1 165 ? 43.014 -7.450 14.001 1.00 33.81 165 GLU A N 1
ATOM 1344 C CA . GLU A 1 165 ? 43.549 -8.321 12.970 1.00 33.81 165 GLU A CA 1
ATOM 1345 C C . GLU A 1 165 ? 44.025 -9.628 13.608 1.00 33.81 165 GLU A C 1
ATOM 1347 O O . GLU A 1 165 ? 44.713 -9.610 14.625 1.00 33.81 165 GLU A O 1
ATOM 1352 N N . ASN A 1 166 ? 43.665 -10.753 12.999 1.00 35.50 166 ASN A N 1
ATOM 1353 C CA . ASN A 1 166 ? 44.534 -11.917 12.930 1.00 35.50 166 ASN A CA 1
ATOM 1354 C C . ASN A 1 166 ? 44.130 -12.736 11.705 1.00 35.50 166 ASN A C 1
ATOM 1356 O O . ASN A 1 166 ? 43.055 -13.334 11.636 1.00 35.50 166 ASN A O 1
ATOM 1360 N N . GLU A 1 167 ? 45.021 -12.719 10.722 1.00 37.25 167 GLU A N 1
ATOM 1361 C CA . GLU A 1 167 ? 45.090 -13.682 9.635 1.00 37.25 167 GLU A CA 1
ATOM 1362 C C . GLU A 1 167 ? 45.181 -15.106 10.214 1.00 37.25 167 GLU A C 1
ATOM 1364 O O . GLU A 1 167 ? 45.874 -15.314 11.208 1.00 37.25 167 GLU A O 1
ATOM 1369 N N . THR A 1 168 ? 44.493 -16.084 9.604 1.00 34.12 168 THR A N 1
ATOM 1370 C CA . THR A 1 168 ? 45.012 -17.422 9.217 1.00 34.12 168 THR A CA 1
ATOM 1371 C C . THR A 1 168 ? 43.857 -18.374 8.823 1.00 34.12 168 THR A C 1
ATOM 1373 O O . THR A 1 168 ? 43.233 -18.990 9.677 1.00 34.12 168 THR A O 1
ATOM 1376 N N . ILE A 1 169 ? 43.628 -18.492 7.504 1.00 40.19 169 ILE A N 1
ATOM 1377 C CA . ILE A 1 169 ? 43.444 -19.716 6.673 1.00 40.19 169 ILE A CA 1
ATOM 1378 C C . ILE A 1 169 ? 42.259 -20.696 6.959 1.00 40.19 169 ILE A C 1
ATOM 1380 O O . ILE A 1 169 ? 41.941 -21.010 8.102 1.00 40.19 169 ILE A O 1
ATOM 1384 N N . PRO A 1 170 ? 41.597 -21.249 5.906 1.00 37.78 170 PRO A N 1
ATOM 1385 C CA . PRO A 1 170 ? 40.278 -21.872 5.994 1.00 37.78 170 PRO A CA 1
ATOM 1386 C C . PRO A 1 170 ? 40.345 -23.382 6.261 1.00 37.78 170 PRO A C 1
ATOM 1388 O O . PRO A 1 170 ? 41.022 -24.128 5.548 1.00 37.78 170 PRO A O 1
ATOM 1391 N N . PHE A 1 171 ? 39.561 -23.876 7.222 1.00 33.72 171 PHE A N 1
ATOM 1392 C CA . PHE A 1 171 ? 39.401 -25.318 7.407 1.00 33.72 171 PHE A CA 1
ATOM 1393 C C . PHE A 1 171 ? 38.290 -25.897 6.526 1.00 33.72 171 PHE A C 1
ATOM 1395 O O . PHE A 1 171 ? 37.101 -25.610 6.655 1.00 33.72 171 PHE A O 1
ATOM 1402 N N . ARG A 1 172 ? 38.754 -26.761 5.620 1.00 34.16 172 ARG A N 1
ATOM 1403 C CA . ARG A 1 172 ? 38.008 -27.707 4.793 1.00 34.16 172 ARG A CA 1
ATOM 1404 C C . ARG A 1 172 ? 36.941 -28.476 5.579 1.00 34.16 172 ARG A C 1
ATOM 1406 O O . ARG A 1 172 ? 37.204 -29.042 6.636 1.00 34.16 172 ARG A O 1
ATOM 1413 N N . LYS A 1 173 ? 35.783 -28.633 4.932 1.00 38.06 173 LYS A N 1
ATOM 1414 C CA . LYS A 1 173 ? 34.814 -29.712 5.167 1.00 38.06 173 LYS A CA 1
ATOM 1415 C C . LYS A 1 173 ? 35.525 -31.071 5.145 1.00 38.06 173 LYS A C 1
ATOM 1417 O O . LYS A 1 173 ? 36.128 -31.415 4.131 1.00 38.06 173 LYS A O 1
ATOM 1422 N N . ILE A 1 174 ? 35.367 -31.876 6.197 1.00 40.19 174 ILE A N 1
ATOM 1423 C CA . ILE A 1 174 ? 35.523 -33.333 6.103 1.00 40.19 174 ILE A CA 1
ATOM 1424 C C . ILE A 1 174 ? 34.301 -34.012 6.721 1.00 40.19 174 ILE A C 1
ATOM 1426 O O . ILE A 1 174 ? 33.860 -33.727 7.831 1.00 40.19 174 ILE A O 1
ATOM 1430 N N . SER A 1 175 ? 33.749 -34.894 5.902 1.00 35.19 175 SER A N 1
ATOM 1431 C CA . SER A 1 175 ? 32.540 -35.688 6.028 1.00 35.19 175 SER A CA 1
ATOM 1432 C C . SER A 1 175 ? 32.610 -36.811 7.069 1.00 35.19 175 SER A C 1
ATOM 1434 O O . SER A 1 175 ? 33.636 -37.465 7.230 1.00 35.19 175 SER A O 1
ATOM 1436 N N . SER A 1 176 ? 31.444 -37.089 7.657 1.00 41.47 176 SER A N 1
ATOM 1437 C CA . SER A 1 176 ? 30.918 -38.370 8.161 1.00 41.47 176 SER A CA 1
ATOM 1438 C C . SER A 1 176 ? 31.846 -39.596 8.224 1.00 41.47 176 SER A C 1
ATOM 1440 O O . SER A 1 176 ? 32.271 -40.100 7.185 1.00 41.47 176 SER A O 1
ATOM 1442 N N . ARG A 1 177 ? 31.914 -40.243 9.401 1.00 37.69 177 ARG A N 1
ATOM 1443 C CA . ARG A 1 177 ? 31.695 -41.702 9.529 1.00 37.69 177 ARG A CA 1
ATOM 1444 C C . ARG A 1 177 ? 31.528 -42.151 10.987 1.00 37.69 177 ARG A C 1
ATOM 1446 O O . ARG A 1 177 ? 32.404 -41.979 11.824 1.00 37.69 177 ARG A O 1
ATOM 1453 N N . ARG A 1 178 ? 30.387 -42.797 11.248 1.00 43.06 178 ARG A N 1
ATOM 1454 C CA . ARG A 1 178 ? 30.085 -43.611 12.435 1.00 43.06 178 ARG A CA 1
ATOM 1455 C C . ARG A 1 178 ? 31.156 -44.687 12.651 1.00 43.06 178 ARG A C 1
ATOM 1457 O O . ARG A 1 178 ? 31.404 -45.462 11.730 1.00 43.06 178 ARG A O 1
ATOM 1464 N N . ARG A 1 179 ? 31.606 -44.876 13.896 1.00 42.97 179 ARG A N 1
ATOM 1465 C CA . ARG A 1 179 ? 31.908 -46.209 14.449 1.00 42.97 179 ARG A CA 1
ATOM 1466 C C . ARG A 1 179 ? 31.453 -46.285 15.906 1.00 42.97 179 ARG A C 1
ATOM 1468 O O . ARG A 1 179 ? 31.932 -45.551 16.758 1.00 42.97 179 ARG A O 1
ATOM 1475 N N . LYS A 1 180 ? 30.503 -47.187 16.164 1.00 43.22 180 LYS A N 1
ATOM 1476 C CA . LYS A 1 180 ? 30.208 -47.725 17.495 1.00 43.22 180 LYS A CA 1
ATOM 1477 C C . LYS A 1 180 ? 31.358 -48.659 17.885 1.00 43.22 180 LYS A C 1
ATOM 1479 O O . LYS A 1 180 ? 31.679 -49.538 17.092 1.00 43.22 180 LYS A O 1
ATOM 1484 N N . LEU A 1 181 ? 31.877 -48.559 19.107 1.00 38.69 181 LEU A N 1
ATOM 1485 C CA . LEU A 1 181 ? 32.492 -49.696 19.795 1.00 38.69 181 LEU A CA 1
ATOM 1486 C C . LEU A 1 181 ? 32.258 -49.571 21.310 1.00 38.69 181 LEU A C 1
ATOM 1488 O O . LEU A 1 181 ? 32.402 -48.499 21.886 1.00 38.69 181 LEU A O 1
ATOM 1492 N N . LYS A 1 182 ? 31.797 -50.670 21.915 1.00 39.66 182 LYS A N 1
ATOM 1493 C CA . LYS A 1 182 ? 31.439 -50.832 23.334 1.00 39.66 182 LYS A CA 1
ATOM 1494 C C . LYS A 1 182 ? 32.669 -51.190 24.193 1.00 39.66 182 LYS A C 1
ATOM 1496 O O . LYS A 1 182 ? 33.606 -51.769 23.656 1.00 39.66 182 LYS A O 1
ATOM 1501 N N . ARG A 1 183 ? 32.480 -51.088 25.528 1.00 35.12 183 ARG A N 1
ATOM 1502 C CA . ARG A 1 183 ? 33.254 -51.672 26.666 1.00 35.12 183 ARG A CA 1
ATOM 1503 C C . ARG A 1 183 ? 34.488 -50.835 27.062 1.00 35.12 183 ARG A C 1
ATOM 1505 O O . ARG A 1 183 ? 35.194 -50.391 26.181 1.00 35.12 183 ARG A O 1
ATOM 1512 N N . ARG A 1 184 ? 34.823 -50.581 28.336 1.00 31.48 184 ARG A N 1
ATOM 1513 C CA . ARG A 1 184 ? 34.481 -51.191 29.641 1.00 31.48 184 ARG A CA 1
ATOM 1514 C C . ARG A 1 184 ? 34.860 -50.206 30.772 1.00 31.48 184 ARG A C 1
ATOM 1516 O O . ARG A 1 184 ? 35.742 -49.380 30.577 1.00 31.48 184 ARG A O 1
ATOM 1523 N N . CYS A 1 185 ? 34.229 -50.344 31.938 1.00 39.94 185 CYS A N 1
ATOM 1524 C CA . CYS A 1 185 ? 34.649 -49.742 33.208 1.00 39.94 185 CYS A CA 1
ATOM 1525 C C . CYS A 1 185 ? 35.948 -50.380 33.731 1.00 39.94 185 CYS A C 1
ATOM 1527 O O . CYS A 1 185 ? 36.124 -51.591 33.585 1.00 39.94 185 CYS A O 1
ATOM 1529 N N . SER A 1 186 ? 36.773 -49.601 34.434 1.00 40.94 186 SER A N 1
ATOM 1530 C CA . SER A 1 186 ? 37.719 -50.112 35.432 1.00 40.94 186 SER A CA 1
ATOM 1531 C C . SER A 1 186 ? 37.825 -49.134 36.601 1.00 40.94 186 SER A C 1
ATOM 1533 O O . SER A 1 186 ? 37.976 -47.930 36.410 1.00 40.94 186 SER A O 1
ATOM 1535 N N . CYS A 1 187 ? 37.692 -49.693 37.796 1.00 36.16 187 CYS A N 1
ATOM 1536 C CA . CYS A 1 187 ? 37.653 -49.054 39.102 1.00 36.16 187 CYS A CA 1
ATOM 1537 C C . CYS A 1 187 ? 39.071 -48.819 39.649 1.00 36.16 187 CYS A C 1
ATOM 1539 O O . CYS A 1 187 ? 39.935 -49.642 39.381 1.00 36.16 187 CYS A O 1
ATOM 1541 N N . TYR A 1 188 ? 39.253 -47.766 40.452 1.00 35.78 188 TYR A N 1
ATOM 1542 C CA . TYR A 1 188 ? 40.135 -47.656 41.636 1.00 35.78 188 TYR A CA 1
ATOM 1543 C C . TYR A 1 188 ? 39.626 -46.413 42.401 1.00 35.78 188 TYR A C 1
ATOM 1545 O O . TYR A 1 188 ? 39.564 -45.332 41.824 1.00 35.78 188 TYR A O 1
ATOM 1553 N N . GLU A 1 189 ? 38.852 -46.560 43.481 1.00 37.41 189 GLU A N 1
ATOM 1554 C CA . GLU A 1 189 ? 39.240 -46.741 44.898 1.00 37.41 189 GLU A CA 1
ATOM 1555 C C . GLU A 1 189 ? 40.021 -45.564 45.512 1.00 37.41 189 GLU A C 1
ATOM 1557 O O . GLU A 1 189 ? 41.132 -45.245 45.108 1.00 37.41 189 GLU A O 1
ATOM 1562 N N . GLY A 1 190 ? 39.401 -44.936 46.520 1.00 33.72 190 GLY A N 1
ATOM 1563 C CA . GLY A 1 190 ? 39.919 -43.797 47.281 1.00 33.72 190 GLY A CA 1
ATOM 1564 C C . GLY A 1 190 ? 38.851 -43.224 48.221 1.00 33.72 190 GLY A C 1
ATOM 1565 O O . GLY A 1 190 ? 38.210 -42.225 47.919 1.00 33.72 190 GLY A O 1
ATOM 1566 N N . LEU A 1 191 ? 38.616 -43.929 49.327 1.00 38.06 191 LEU A N 1
ATOM 1567 C CA . LEU A 1 191 ? 37.665 -43.650 50.410 1.00 38.06 191 LEU A CA 1
ATOM 1568 C C . LEU A 1 191 ? 37.931 -42.322 51.145 1.00 38.06 191 LEU A C 1
ATOM 1570 O O . LEU A 1 191 ? 39.007 -42.179 51.707 1.00 38.06 191 LEU A O 1
ATOM 1574 N N . VAL A 1 192 ? 36.906 -41.468 51.301 1.00 38.16 192 VAL A N 1
ATOM 1575 C CA . VAL A 1 192 ? 36.557 -40.798 52.578 1.00 38.16 192 VAL A CA 1
ATOM 1576 C C . VAL A 1 192 ? 35.036 -40.570 52.610 1.00 38.16 192 VAL A C 1
ATOM 1578 O O . VAL A 1 192 ? 34.496 -39.748 51.874 1.00 38.16 192 VAL A O 1
ATOM 1581 N N . ALA A 1 193 ? 34.330 -41.304 53.471 1.00 41.84 193 ALA A N 1
ATOM 1582 C CA . ALA A 1 193 ? 32.991 -40.946 53.950 1.00 41.84 193 ALA A CA 1
ATOM 1583 C C . ALA A 1 193 ? 33.162 -40.078 55.219 1.00 41.84 193 ALA A C 1
ATOM 1585 O O . ALA A 1 193 ? 34.145 -40.254 55.929 1.00 41.84 193 ALA A O 1
ATOM 1586 N N . LEU A 1 194 ? 32.283 -39.126 55.562 1.00 37.75 194 LEU A N 1
ATOM 1587 C CA . LEU A 1 194 ? 31.074 -39.397 56.352 1.00 37.75 194 LEU A CA 1
ATOM 1588 C C . LEU A 1 194 ? 30.205 -38.117 56.529 1.00 37.75 194 LEU A C 1
ATOM 1590 O O . LEU A 1 194 ? 30.711 -37.075 56.921 1.00 37.75 194 LEU A O 1
ATOM 1594 N N . ARG A 1 195 ? 28.878 -38.297 56.390 1.00 36.28 195 ARG A N 1
ATOM 1595 C CA . ARG A 1 195 ? 27.754 -37.703 57.173 1.00 36.28 195 ARG A CA 1
ATOM 1596 C C . ARG A 1 195 ? 27.368 -36.202 57.055 1.00 36.28 195 ARG A C 1
ATOM 1598 O O . ARG A 1 195 ? 27.874 -35.352 57.767 1.00 36.28 195 ARG A O 1
ATOM 1605 N N . LYS A 1 196 ? 26.326 -35.959 56.230 1.00 43.97 196 LYS A N 1
ATOM 1606 C CA . LYS A 1 196 ? 24.949 -35.416 56.506 1.00 43.97 196 LYS A CA 1
ATOM 1607 C C . LYS A 1 196 ? 24.675 -34.726 57.878 1.00 43.97 196 LYS A C 1
ATOM 1609 O O . LYS A 1 196 ? 25.255 -35.187 58.854 1.00 43.97 196 LYS A O 1
ATOM 1614 N N . PRO A 1 197 ? 23.657 -33.823 58.033 1.00 49.09 197 PRO A N 1
ATOM 1615 C CA . PRO A 1 197 ? 22.381 -33.816 57.286 1.00 49.09 197 PRO A CA 1
ATOM 1616 C C . PRO A 1 197 ? 21.709 -32.458 56.946 1.00 49.09 197 PRO A C 1
ATOM 1618 O O . PRO A 1 197 ? 22.003 -31.399 57.484 1.00 49.09 197 PRO A O 1
ATOM 1621 N N . LEU A 1 198 ? 20.691 -32.577 56.085 1.00 50.66 198 LEU A N 1
ATOM 1622 C CA . LEU A 1 198 ? 19.548 -31.675 55.898 1.00 50.66 198 LEU A CA 1
ATOM 1623 C C . LEU A 1 198 ? 18.870 -31.294 57.226 1.00 50.66 198 LEU A C 1
ATOM 1625 O O . LEU A 1 198 ? 18.552 -32.199 58.000 1.00 50.66 198 LEU A O 1
ATOM 1629 N N . ARG A 1 199 ? 18.475 -30.022 57.401 1.00 42.34 199 ARG A N 1
ATOM 1630 C CA . ARG A 1 199 ? 17.250 -29.671 58.144 1.00 42.34 199 ARG A CA 1
ATOM 1631 C C . ARG A 1 199 ? 16.508 -28.465 57.561 1.00 42.34 199 ARG A C 1
ATOM 1633 O O . ARG A 1 199 ? 16.995 -27.346 57.503 1.00 42.34 199 ARG A O 1
ATOM 1640 N N . TYR A 1 200 ? 15.283 -28.788 57.179 1.00 36.59 200 TYR A N 1
ATOM 1641 C CA . TYR A 1 200 ? 14.081 -27.983 57.022 1.00 36.59 200 TYR A CA 1
ATOM 1642 C C . TYR A 1 200 ? 13.668 -27.367 58.375 1.00 36.59 200 TYR A C 1
ATOM 1644 O O . TYR A 1 200 ? 13.755 -28.079 59.371 1.00 36.59 200 TYR A O 1
ATOM 1652 N N . TYR A 1 201 ? 13.176 -26.122 58.426 1.00 38.06 201 TYR A N 1
ATOM 1653 C CA . TYR A 1 201 ? 11.937 -25.770 59.142 1.00 38.06 201 TYR A CA 1
ATOM 1654 C C . TYR A 1 201 ? 11.447 -24.355 58.802 1.00 38.06 201 TYR A C 1
ATOM 1656 O O . TYR A 1 201 ? 12.191 -23.448 58.451 1.00 38.06 201 TYR A O 1
ATOM 1664 N N . ASN A 1 202 ? 10.132 -24.248 58.893 1.00 39.91 202 ASN A N 1
ATOM 1665 C CA . ASN A 1 202 ? 9.219 -23.227 58.416 1.00 39.91 202 ASN A CA 1
ATOM 1666 C C . ASN A 1 202 ? 8.585 -22.540 59.648 1.00 39.91 202 ASN A C 1
ATOM 1668 O O . ASN A 1 202 ? 8.338 -23.253 60.621 1.00 39.91 202 ASN A O 1
ATOM 1672 N N . ARG A 1 203 ? 8.237 -21.241 59.564 1.00 42.69 203 ARG A N 1
ATOM 1673 C CA . ARG A 1 203 ? 7.034 -20.556 60.132 1.00 42.69 203 ARG A CA 1
ATOM 1674 C C . ARG A 1 203 ? 7.272 -19.185 60.804 1.00 42.69 203 ARG A C 1
ATOM 1676 O O . ARG A 1 203 ? 7.845 -19.088 61.876 1.00 42.69 203 ARG A O 1
ATOM 1683 N N . LYS A 1 204 ? 6.680 -18.173 60.149 1.00 49.69 204 LYS A N 1
ATOM 1684 C CA . LYS A 1 204 ? 5.732 -17.127 60.614 1.00 49.69 204 LYS A CA 1
ATOM 1685 C C . LYS A 1 204 ? 5.715 -16.682 62.090 1.00 49.69 204 LYS A C 1
ATOM 1687 O O . LYS A 1 204 ? 5.371 -17.492 62.937 1.00 49.69 204 LYS A O 1
ATOM 1692 N N . THR A 1 205 ? 5.737 -15.354 62.277 1.00 49.94 205 THR A N 1
ATOM 1693 C CA . THR A 1 205 ? 4.745 -14.478 62.976 1.00 49.94 205 THR A CA 1
ATOM 1694 C C . THR A 1 205 ? 5.150 -13.015 62.669 1.00 49.94 205 THR A C 1
ATOM 1696 O O . THR A 1 205 ? 6.317 -12.677 62.779 1.00 49.94 205 THR A O 1
ATOM 1699 N N . GLN A 1 206 ? 4.377 -12.156 61.991 1.00 47.25 206 GLN A N 1
ATOM 1700 C CA . GLN A 1 206 ? 3.146 -11.434 62.358 1.00 47.25 206 GLN A CA 1
ATOM 1701 C C . GLN A 1 206 ? 3.272 -10.526 63.604 1.00 47.25 206 GLN A C 1
ATOM 1703 O O . GLN A 1 206 ? 3.108 -11.018 64.713 1.00 47.25 206 GLN A O 1
ATOM 1708 N N . ARG A 1 207 ? 3.430 -9.200 63.421 1.00 41.69 207 ARG A N 1
ATOM 1709 C CA . ARG A 1 207 ? 2.492 -8.160 63.916 1.00 41.69 207 ARG A CA 1
ATOM 1710 C C . ARG A 1 207 ? 2.903 -6.729 63.530 1.00 41.69 207 ARG A C 1
ATOM 1712 O O . ARG A 1 207 ? 4.071 -6.418 63.359 1.00 41.69 207 ARG A O 1
ATOM 1719 N N . MET A 1 208 ? 1.865 -5.916 63.357 1.00 39.25 208 MET A N 1
ATOM 1720 C CA . MET A 1 208 ? 1.823 -4.517 62.927 1.00 39.25 208 MET A CA 1
ATOM 1721 C C . MET A 1 208 ? 2.092 -3.510 64.061 1.00 39.25 208 MET A C 1
ATOM 1723 O O . MET A 1 208 ? 1.834 -3.836 65.214 1.00 39.25 208 MET A O 1
ATOM 1727 N N . LYS A 1 209 ? 2.398 -2.270 63.633 1.00 39.16 209 LYS A N 1
ATOM 1728 C CA . LYS A 1 209 ? 2.067 -0.947 64.215 1.00 39.16 209 LYS A CA 1
ATOM 1729 C C . LYS A 1 209 ? 2.539 -0.637 65.644 1.00 39.16 209 LYS A C 1
ATOM 1731 O O . LYS A 1 209 ? 2.021 -1.201 66.600 1.00 39.16 209 LYS A O 1
ATOM 1736 N N . MET A 1 210 ? 3.330 0.429 65.768 1.00 36.66 210 MET A N 1
ATOM 1737 C CA . MET A 1 210 ? 2.823 1.762 66.138 1.00 36.66 210 MET A CA 1
ATOM 1738 C C . MET A 1 210 ? 3.540 2.820 65.308 1.00 36.66 210 MET A C 1
ATOM 1740 O O . MET A 1 210 ? 4.724 2.580 64.989 1.00 36.66 210 MET A O 1
#